Protein AF-A0A1M6K8L5-F1 (afdb_monomer_lite)

Secondary structure (DSSP, 8-state):
-----TTSSHHHHHHHHHHHHHHHHHH------------GGG----HHHHHHHHHHHHHTT-HHHHHHHHHHTHHHHSSEEHHHHHHHHHHH--GGGGGG--TT-SEE-HHHHHHHHHHHHHHHHHHHHHHHHHHHHHHHHHHHHHHTT--HHHHHHHHT--HHHHHHHHHHHGGGTTT--HHHHHHHH--

Organism: NCBI:txid1121950

Foldseek 3Di:
DDDDPPPPPPVPPVVVVVVVVVVVVVPDDDDDDPDPPPDCPVVVPDPLLVCLQVLCVVCVPPPVSSLVVCVVPQVSQQWHAPVSVVSNCVVSVPPVLVVQDDPPDRTGNRNVSVVVVVVVVVVVCVVVVVVLVVVLVLLVQLLVVVLVVDDLVRSCVVVVHDSVVSVLLVVLQVVVPPVRDSVSSSVVSVD

pLDDT: mean 78.0, std 23.24, range [30.58, 97.88]

Structure (mmCIF, N/CA/C/O backbone):
data_AF-A0A1M6K8L5-F1
#
_entry.id   AF-A0A1M6K8L5-F1
#
loop_
_atom_site.group_PDB
_atom_site.id
_atom_site.type_symbol
_atom_site.label_atom_id
_atom_site.label_alt_id
_atom_site.label_comp_id
_atom_site.label_asym_id
_atom_site.label_entity_id
_atom_site.label_seq_id
_atom_site.pdbx_PDB_ins_code
_atom_site.Cartn_x
_atom_site.Cartn_y
_atom_site.Cartn_z
_atom_site.occupancy
_atom_site.B_iso_or_equiv
_atom_site.auth_seq_id
_atom_site.auth_comp_id
_atom_site.auth_asym_id
_atom_site.auth_atom_id
_atom_site.pdbx_PDB_model_num
ATOM 1 N N . MET A 1 1 ? -16.645 5.099 1.159 1.00 39.34 1 MET A N 1
ATOM 2 C CA . MET A 1 1 ? -17.378 4.305 0.128 1.00 39.34 1 MET A CA 1
ATOM 3 C C . MET A 1 1 ? -17.227 5.007 -1.220 1.00 39.34 1 MET A C 1
ATOM 5 O O . MET A 1 1 ? -17.284 6.224 -1.220 1.00 39.34 1 MET A O 1
ATOM 9 N N . ARG A 1 2 ? -17.112 4.248 -2.328 1.00 32.88 2 ARG A N 1
ATO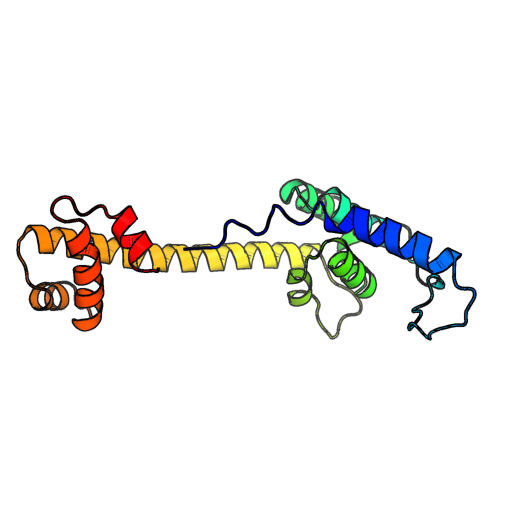M 10 C CA . ARG A 1 2 ? -16.921 4.660 -3.750 1.00 32.88 2 ARG A CA 1
ATOM 11 C C . ARG A 1 2 ? -15.474 4.658 -4.284 1.00 32.88 2 ARG A C 1
ATOM 13 O O . ARG A 1 2 ? -14.900 5.705 -4.529 1.00 32.88 2 ARG A O 1
ATOM 20 N N . LYS A 1 3 ? -14.953 3.466 -4.602 1.00 31.08 3 LYS A N 1
ATOM 21 C CA . LYS A 1 3 ? -13.954 3.242 -5.676 1.00 31.08 3 LYS A CA 1
ATOM 22 C C . LYS A 1 3 ? -14.187 1.879 -6.360 1.00 31.08 3 LYS A C 1
ATOM 24 O O . LYS A 1 3 ? -13.318 1.021 -6.372 1.00 31.08 3 LYS A O 1
ATOM 29 N N . LYS A 1 4 ? -15.402 1.631 -6.871 1.00 33.06 4 LYS A N 1
ATOM 30 C CA . LYS A 1 4 ? -15.746 0.377 -7.588 1.00 33.06 4 LYS A CA 1
ATOM 31 C C . LYS A 1 4 ? -16.385 0.569 -8.976 1.00 33.06 4 LYS A C 1
ATOM 33 O O . LYS A 1 4 ? -16.943 -0.376 -9.512 1.00 33.06 4 LYS A O 1
ATOM 38 N N . VAL A 1 5 ? -16.293 1.754 -9.592 1.00 37.69 5 VAL A N 1
ATOM 39 C CA . VAL A 1 5 ? -16.986 2.035 -10.878 1.00 37.69 5 VAL A CA 1
ATOM 40 C C . VAL A 1 5 ? -16.037 2.364 -12.050 1.00 37.69 5 VAL A C 1
ATOM 42 O O . VAL A 1 5 ? -16.489 2.594 -13.162 1.00 37.69 5 VAL A O 1
ATOM 45 N N . ALA A 1 6 ? -14.713 2.305 -11.881 1.00 39.12 6 ALA A N 1
ATOM 46 C CA . ALA A 1 6 ? -13.778 2.760 -12.924 1.00 39.12 6 ALA A CA 1
ATOM 47 C C . ALA A 1 6 ? -13.430 1.735 -14.030 1.00 39.12 6 ALA A C 1
ATOM 49 O O . ALA A 1 6 ? -12.606 2.041 -14.882 1.00 39.12 6 ALA A O 1
ATOM 50 N N . PHE A 1 7 ? -14.032 0.539 -14.061 1.00 33.91 7 PHE A N 1
ATOM 51 C CA . PHE A 1 7 ? -13.633 -0.513 -15.019 1.00 33.91 7 PHE A CA 1
ATOM 52 C C . PHE A 1 7 ? -14.635 -0.813 -16.138 1.00 33.91 7 PHE A C 1
ATOM 54 O O . PHE A 1 7 ? -14.384 -1.694 -16.954 1.00 33.91 7 PHE A O 1
ATOM 61 N N . ARG A 1 8 ? -15.764 -0.095 -16.216 1.00 33.25 8 ARG A N 1
ATOM 62 C CA . ARG A 1 8 ? -16.852 -0.457 -17.145 1.00 33.25 8 ARG A CA 1
ATOM 63 C C . ARG A 1 8 ? -17.076 0.489 -18.330 1.00 33.25 8 ARG A C 1
ATOM 65 O O . ARG A 1 8 ? -17.879 0.154 -19.186 1.00 33.25 8 ARG A O 1
ATOM 72 N N . ASN A 1 9 ? -16.332 1.596 -18.437 1.00 33.00 9 ASN A N 1
ATOM 73 C CA . ASN A 1 9 ? -16.511 2.582 -19.521 1.00 33.00 9 ASN A CA 1
ATOM 74 C C . ASN A 1 9 ? -15.372 2.655 -20.556 1.00 33.00 9 ASN A C 1
ATOM 76 O O . ASN A 1 9 ? -15.435 3.480 -21.460 1.00 33.00 9 ASN A O 1
ATOM 80 N N . ILE A 1 10 ? -14.359 1.785 -20.484 1.00 35.53 10 ILE A N 1
ATOM 81 C CA . ILE A 1 10 ? -13.234 1.793 -21.444 1.00 35.53 10 ILE A CA 1
ATOM 82 C C . ILE A 1 10 ? -13.620 1.185 -22.805 1.00 35.53 10 ILE A C 1
ATOM 84 O O . ILE A 1 10 ? -13.043 1.546 -23.825 1.00 35.53 10 ILE A O 1
ATOM 88 N N . PHE A 1 11 ? -14.636 0.318 -22.856 1.00 31.50 11 PHE A N 1
ATOM 89 C CA . PHE A 1 11 ? -14.975 -0.403 -24.088 1.00 31.50 11 PHE A CA 1
ATOM 90 C C . PHE A 1 11 ? -15.801 0.410 -25.099 1.00 31.50 11 PHE A C 1
ATOM 92 O O . PHE A 1 11 ? -15.739 0.122 -26.286 1.00 31.50 11 PHE A O 1
ATOM 99 N N . LEU A 1 12 ? -16.542 1.443 -24.671 1.00 30.58 12 LEU A N 1
ATOM 100 C CA . LEU A 1 12 ? -17.428 2.190 -25.579 1.00 30.58 12 LEU A CA 1
ATOM 101 C C . LEU A 1 12 ? -16.758 3.399 -26.254 1.00 30.58 12 LEU A C 1
ATOM 103 O O . LEU A 1 12 ? -17.236 3.871 -27.279 1.00 30.58 12 LEU A O 1
ATOM 107 N N . ILE A 1 13 ? -15.664 3.922 -25.692 1.00 39.25 13 ILE A N 1
ATOM 108 C CA . ILE A 1 13 ? -15.043 5.155 -26.203 1.00 39.25 13 ILE A CA 1
ATOM 109 C C . ILE A 1 13 ? -14.119 4.858 -27.392 1.00 39.25 13 ILE A C 1
ATOM 111 O O . ILE A 1 13 ? -14.034 5.682 -28.301 1.00 39.25 13 ILE A O 1
ATOM 115 N N . ILE A 1 14 ? -13.492 3.676 -27.442 1.00 37.66 14 ILE A N 1
ATOM 116 C CA . ILE A 1 14 ? -12.490 3.330 -28.465 1.00 37.66 14 ILE A CA 1
ATOM 117 C C . ILE A 1 14 ? -13.126 3.093 -29.846 1.00 37.66 14 ILE A C 1
ATOM 119 O O . ILE A 1 14 ? -12.593 3.573 -30.846 1.00 37.66 14 ILE A O 1
ATOM 123 N N . GLU A 1 15 ? -14.286 2.437 -29.935 1.00 35.75 15 GLU A N 1
ATOM 124 C CA . GLU A 1 15 ? -14.938 2.209 -31.238 1.00 35.75 15 GLU A CA 1
ATOM 125 C C . GLU A 1 15 ? -15.630 3.465 -31.789 1.00 35.75 15 GLU A C 1
ATOM 127 O O . GLU A 1 15 ? -15.607 3.711 -32.992 1.00 35.75 15 GLU A O 1
ATOM 132 N N . VAL A 1 16 ? -16.194 4.321 -30.930 1.00 36.19 16 VAL A N 1
ATOM 133 C CA . VAL A 1 16 ? -16.971 5.485 -31.396 1.00 36.19 16 VAL A CA 1
ATOM 134 C C . VAL A 1 16 ? -16.069 6.643 -31.840 1.00 36.19 16 VAL A C 1
ATOM 136 O O . VAL A 1 16 ? -16.381 7.331 -32.816 1.00 36.19 16 VAL A O 1
ATOM 139 N N . THR A 1 17 ? -14.926 6.859 -31.176 1.00 42.41 17 THR A N 1
ATOM 140 C CA . THR A 1 17 ? -13.993 7.934 -31.565 1.00 42.41 17 THR A CA 1
ATOM 141 C C . THR A 1 17 ? -13.194 7.597 -32.817 1.00 42.41 17 THR A C 1
ATOM 143 O O . THR A 1 17 ? -13.016 8.472 -33.663 1.00 42.41 17 THR A O 1
ATOM 146 N N . THR A 1 18 ? -12.762 6.344 -32.982 1.00 43.50 18 THR A N 1
ATOM 147 C CA . THR A 1 18 ? -11.992 5.928 -34.165 1.00 43.50 18 THR A CA 1
ATOM 148 C C . THR A 1 18 ? -12.828 6.016 -35.441 1.00 43.50 18 THR A C 1
ATOM 150 O O . THR A 1 18 ? -12.363 6.579 -36.429 1.00 43.50 18 THR A O 1
ATOM 153 N N . VAL A 1 19 ? -14.091 5.581 -35.406 1.00 38.84 19 VAL A N 1
ATOM 154 C CA . VAL A 1 19 ? -14.992 5.670 -36.568 1.00 38.84 19 VAL A CA 1
ATOM 155 C C . VAL A 1 19 ? -15.371 7.125 -36.884 1.00 38.84 19 VAL A C 1
ATOM 157 O O . VAL A 1 19 ? -15.332 7.531 -38.045 1.00 38.84 19 VAL A O 1
ATOM 160 N N . SER A 1 20 ? -15.638 7.954 -35.867 1.00 37.62 20 SER A N 1
ATOM 161 C CA . SER A 1 20 ? -16.006 9.367 -36.076 1.00 37.62 20 SER A CA 1
ATOM 162 C C . SER A 1 20 ? -14.852 10.213 -36.636 1.00 37.62 20 SER A C 1
ATOM 164 O O . SER A 1 20 ? -15.078 11.074 -37.484 1.00 37.62 20 SER A O 1
ATOM 166 N N . LEU A 1 21 ? -13.608 9.957 -36.211 1.00 40.97 21 LEU A N 1
ATOM 167 C CA . LEU A 1 21 ? -12.418 10.658 -36.716 1.00 40.97 21 LEU A CA 1
ATOM 168 C C . LEU A 1 21 ? -12.077 10.287 -38.167 1.00 40.97 21 LEU A C 1
ATOM 170 O O . LEU A 1 21 ? -11.557 11.128 -38.901 1.00 40.97 21 LEU A O 1
ATOM 174 N N . ILE A 1 22 ? -12.378 9.056 -38.590 1.00 43.16 22 ILE A N 1
ATOM 175 C CA . ILE A 1 22 ? -12.136 8.588 -39.963 1.00 43.16 22 ILE A CA 1
ATOM 176 C C . ILE A 1 22 ? -13.179 9.173 -40.932 1.00 43.16 22 ILE A C 1
ATOM 178 O O . ILE A 1 22 ? -12.806 9.666 -42.000 1.00 43.16 22 ILE A O 1
ATOM 182 N N . SER A 1 23 ? -14.462 9.205 -40.548 1.00 34.09 23 SER A N 1
ATOM 183 C CA . SER A 1 23 ? -15.518 9.826 -41.367 1.00 34.09 23 SER A CA 1
ATOM 184 C C . SER A 1 23 ? -15.389 11.351 -41.445 1.00 34.09 23 SER A C 1
ATOM 186 O O . SER A 1 23 ? -15.534 11.922 -42.521 1.00 34.09 23 SER A O 1
ATOM 188 N N . TYR A 1 24 ? -15.033 12.032 -40.349 1.00 33.88 24 TYR A N 1
ATOM 189 C CA . TYR A 1 24 ? -14.897 13.495 -40.366 1.00 33.88 24 TYR A CA 1
ATOM 190 C C . TYR A 1 24 ? -13.711 13.979 -41.226 1.00 33.88 24 TYR A C 1
ATOM 192 O O . TYR A 1 24 ? -13.783 15.046 -41.835 1.00 33.88 24 TYR A O 1
ATOM 200 N N . ASN A 1 25 ? -12.630 13.192 -41.324 1.00 38.91 25 ASN A N 1
ATOM 201 C CA . ASN A 1 25 ? -11.455 13.531 -42.141 1.00 38.91 25 ASN A CA 1
ATOM 202 C C . ASN A 1 25 ? -11.636 13.275 -43.643 1.00 38.91 25 ASN A C 1
ATOM 204 O O . ASN A 1 25 ? -10.924 13.874 -44.446 1.00 38.91 25 ASN A O 1
ATOM 208 N N . THR A 1 26 ? -12.553 12.393 -44.044 1.00 39.50 26 THR A N 1
ATOM 209 C CA . THR A 1 26 ? -12.787 12.100 -45.468 1.00 39.50 26 THR A CA 1
ATOM 210 C C . THR A 1 26 ? -13.699 13.132 -46.137 1.00 39.50 26 THR A C 1
ATOM 212 O O . THR A 1 26 ? -13.571 13.358 -47.338 1.00 39.50 26 THR A O 1
ATOM 215 N N . GLU A 1 27 ? -14.559 13.820 -45.378 1.00 38.97 27 GLU A N 1
ATOM 216 C CA . GLU A 1 27 ? -15.551 14.762 -45.925 1.00 38.97 27 GLU A CA 1
ATOM 217 C C . GLU A 1 27 ? -15.065 16.213 -46.077 1.00 38.97 27 GLU A C 1
ATOM 219 O O . GLU A 1 27 ? -15.650 16.976 -46.847 1.00 38.97 27 GLU A O 1
ATOM 224 N N . LYS A 1 28 ? -14.001 16.633 -45.381 1.00 40.28 28 LYS A N 1
ATOM 225 C CA . LYS A 1 28 ? -13.517 18.023 -45.436 1.00 40.28 28 LYS A CA 1
ATOM 226 C C . LYS A 1 28 ? -12.069 18.093 -45.895 1.00 40.28 28 LYS A C 1
ATOM 228 O O . LYS A 1 28 ? -11.145 18.114 -45.089 1.00 40.28 28 LYS A O 1
ATOM 233 N N . GLY A 1 29 ? -11.880 18.193 -47.210 1.00 46.38 29 GLY A N 1
ATOM 234 C CA . GLY A 1 29 ? -10.609 18.629 -47.782 1.00 46.38 29 GLY A CA 1
ATOM 235 C C . GLY A 1 29 ? -10.194 19.977 -47.181 1.00 46.38 29 GLY A C 1
ATOM 236 O O . GLY A 1 29 ? -10.863 20.983 -47.404 1.00 46.38 29 GLY A O 1
ATOM 237 N N . GLY A 1 30 ? -9.118 19.999 -46.389 1.00 34.38 30 GLY A N 1
ATOM 238 C CA . GLY A 1 30 ? -8.684 21.222 -45.712 1.00 34.38 30 GLY A CA 1
ATOM 239 C C . GLY A 1 30 ? -7.464 21.072 -44.801 1.00 34.38 30 GLY A C 1
ATOM 240 O O . GLY A 1 30 ? -7.588 20.666 -43.656 1.00 34.38 30 GLY A O 1
ATOM 241 N N . THR A 1 31 ? -6.308 21.465 -45.347 1.00 32.94 31 THR A N 1
ATOM 242 C CA . THR A 1 31 ? -5.174 22.205 -44.745 1.00 32.94 31 THR A CA 1
ATOM 243 C C . THR A 1 31 ? -4.645 21.870 -43.338 1.00 32.94 31 THR A C 1
ATOM 245 O O . THR A 1 31 ? -5.299 22.065 -42.319 1.00 32.94 31 THR A O 1
ATOM 248 N N . TYR A 1 32 ? -3.350 21.529 -43.341 1.00 38.47 32 TYR A N 1
ATOM 249 C CA . TYR A 1 32 ? -2.378 21.403 -42.252 1.00 38.47 32 TYR A CA 1
ATOM 250 C C . TYR A 1 32 ? -2.644 22.232 -40.985 1.00 38.47 32 TYR A C 1
ATOM 252 O O . TYR A 1 32 ? -2.439 23.444 -40.951 1.00 38.47 32 TYR A O 1
ATOM 260 N N . VAL A 1 33 ? -2.933 21.523 -39.896 1.00 40.66 33 VAL A N 1
ATOM 261 C CA . VAL A 1 33 ? -2.646 21.978 -38.534 1.00 40.66 33 VAL A CA 1
ATOM 262 C C . VAL A 1 33 ? -1.258 21.452 -38.178 1.00 40.66 33 VAL A C 1
ATOM 264 O O . VAL A 1 33 ? -1.008 20.251 -38.291 1.00 40.66 33 VAL A O 1
ATOM 267 N N . GLN A 1 34 ? -0.346 22.341 -37.770 1.00 39.16 34 GLN A N 1
ATOM 268 C CA . GLN A 1 34 ? 0.936 21.966 -37.169 1.00 39.16 34 GLN A CA 1
ATOM 269 C C . GLN A 1 34 ? 0.687 21.245 -35.836 1.00 39.16 34 GLN A C 1
ATOM 271 O O . GLN A 1 34 ? 0.836 21.807 -34.754 1.00 39.16 34 GLN A O 1
ATOM 276 N N . ASN A 1 35 ? 0.339 19.964 -35.915 1.00 35.53 35 ASN A N 1
ATOM 277 C CA . ASN A 1 35 ? 0.679 19.026 -34.866 1.00 35.53 35 ASN A CA 1
ATOM 278 C C . ASN A 1 35 ? 2.200 18.949 -34.852 1.00 35.53 35 ASN A C 1
ATOM 280 O O . ASN A 1 35 ? 2.820 18.783 -35.906 1.00 35.53 35 ASN A O 1
ATOM 284 N N . ARG A 1 36 ? 2.811 19.113 -33.675 1.00 36.31 36 ARG A N 1
ATOM 285 C CA . ARG A 1 36 ? 4.238 18.847 -33.484 1.00 36.31 36 ARG A CA 1
ATOM 286 C C . ARG A 1 36 ? 4.479 17.376 -33.797 1.00 36.31 36 ARG A C 1
ATOM 288 O O . ARG A 1 36 ? 4.444 16.516 -32.928 1.00 36.31 36 ARG A O 1
ATOM 295 N N . HIS A 1 37 ? 4.709 17.110 -35.073 1.00 34.56 37 HIS A N 1
ATOM 296 C CA . HIS A 1 37 ? 5.304 15.902 -35.579 1.00 34.56 37 HIS A CA 1
ATOM 297 C C . HIS A 1 37 ? 6.708 15.823 -34.975 1.00 34.56 37 HIS A C 1
ATOM 299 O O . HIS A 1 37 ? 7.669 16.309 -35.571 1.00 34.56 37 HIS A O 1
ATOM 305 N N . ARG A 1 38 ? 6.856 15.162 -33.819 1.00 38.09 38 ARG A N 1
ATOM 306 C CA . ARG A 1 38 ? 8.009 14.266 -33.708 1.00 38.09 38 ARG A CA 1
ATOM 307 C C . ARG A 1 38 ? 7.813 13.273 -34.843 1.00 38.09 38 ARG A C 1
ATOM 309 O O . ARG A 1 38 ? 6.792 12.589 -34.922 1.00 38.09 38 ARG A O 1
ATOM 316 N N . LYS A 1 39 ? 8.675 13.383 -35.849 1.00 34.78 39 LYS A N 1
ATOM 317 C CA . LYS A 1 39 ? 8.549 12.612 -37.077 1.00 34.78 39 LYS A CA 1
ATOM 318 C C . LYS A 1 39 ? 8.559 11.140 -36.676 1.00 34.78 39 LYS A C 1
ATOM 320 O O . LYS A 1 39 ? 9.465 10.704 -35.983 1.00 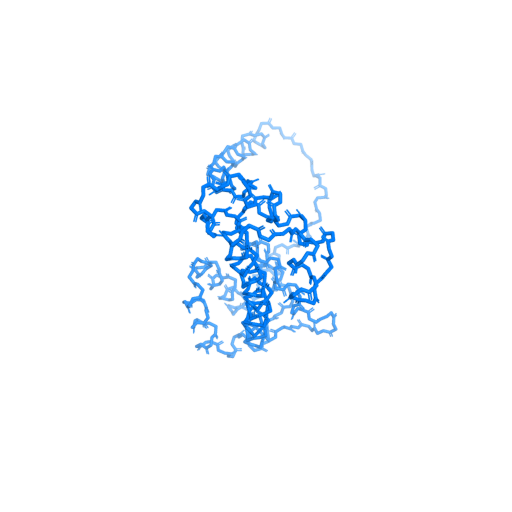34.78 39 LYS A O 1
ATOM 325 N N . ALA A 1 40 ? 7.655 10.351 -37.244 1.00 37.16 40 ALA A N 1
ATOM 326 C CA . ALA A 1 40 ? 7.727 8.888 -37.238 1.00 37.16 40 ALA A CA 1
ATOM 327 C C . ALA A 1 40 ? 9.041 8.323 -37.844 1.00 37.16 40 ALA A C 1
ATOM 329 O O . ALA A 1 40 ? 9.197 7.116 -37.971 1.00 37.16 40 ALA A O 1
ATOM 330 N N . LYS A 1 41 ? 9.984 9.190 -38.243 1.00 35.91 41 LYS A N 1
ATOM 331 C CA . LYS A 1 41 ? 11.316 8.845 -38.742 1.00 35.91 41 LYS A CA 1
ATOM 332 C C . LYS A 1 41 ? 12.275 8.379 -37.644 1.00 35.91 41 LYS A C 1
ATOM 334 O O . LYS A 1 41 ? 13.268 7.754 -37.991 1.00 35.91 41 LYS A O 1
ATOM 339 N N . ASP A 1 42 ? 11.941 8.608 -36.376 1.00 44.44 42 ASP A N 1
ATOM 340 C CA . ASP A 1 42 ? 12.747 8.145 -35.241 1.00 44.44 42 ASP A CA 1
ATOM 341 C C . ASP A 1 42 ? 12.275 6.768 -34.718 1.00 44.44 42 ASP A C 1
ATOM 343 O O . ASP A 1 42 ? 12.898 6.184 -33.842 1.00 44.44 42 ASP A O 1
ATOM 347 N N . LEU A 1 43 ? 11.215 6.184 -35.305 1.00 46.09 43 LEU A N 1
ATOM 348 C CA . LEU A 1 43 ? 10.705 4.840 -34.968 1.00 46.09 43 LEU A CA 1
ATOM 349 C C . LEU A 1 43 ? 11.545 3.687 -35.548 1.00 46.09 43 LEU A C 1
ATOM 351 O O . LEU A 1 43 ? 11.146 2.528 -35.462 1.00 46.09 43 LEU A O 1
ATOM 355 N N . VAL A 1 44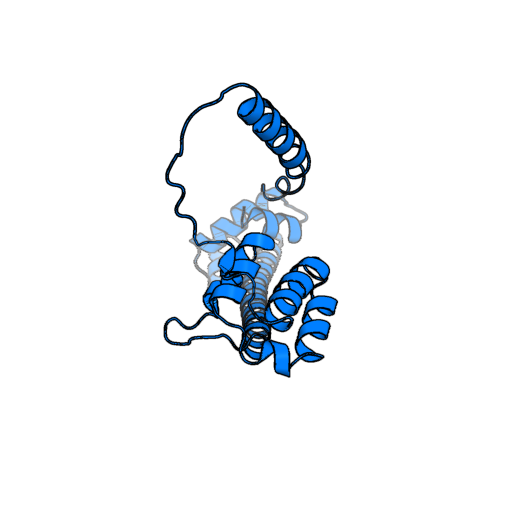 ? 12.713 3.991 -36.118 1.00 45.62 44 VAL A N 1
ATOM 356 C CA . VAL A 1 44 ? 13.750 2.995 -36.431 1.00 45.62 44 VAL A CA 1
ATOM 357 C C . VAL A 1 44 ? 14.800 2.993 -35.308 1.00 45.62 44 VAL A C 1
ATOM 359 O O . VAL A 1 44 ? 15.999 2.903 -35.553 1.00 45.62 44 VAL A O 1
ATOM 362 N N . GLY A 1 45 ? 14.342 3.124 -34.059 1.00 48.34 45 GLY A N 1
ATOM 363 C CA . GLY A 1 45 ? 15.063 2.599 -32.902 1.00 48.34 45 GLY A CA 1
ATOM 364 C C . GLY A 1 45 ? 15.172 1.084 -33.059 1.00 48.34 45 GLY A C 1
ATOM 365 O O . GLY A 1 45 ? 14.297 0.451 -33.652 1.00 48.34 45 GLY A O 1
ATOM 366 N N . ASN A 1 46 ? 16.296 0.516 -32.640 1.00 56.81 46 ASN A N 1
ATOM 367 C CA . ASN A 1 46 ? 16.700 -0.865 -32.897 1.00 56.81 46 ASN A CA 1
ATOM 368 C C . ASN A 1 46 ? 15.562 -1.869 -32.613 1.00 56.81 46 ASN A C 1
ATOM 370 O O . ASN A 1 46 ? 14.675 -1.594 -31.809 1.00 56.81 46 ASN A O 1
ATOM 374 N N . SER A 1 47 ? 15.609 -3.078 -33.193 1.00 76.44 47 SER A N 1
ATOM 375 C CA . SER A 1 47 ? 14.622 -4.155 -32.922 1.00 76.44 47 SER A CA 1
ATOM 376 C C . SER A 1 47 ? 14.319 -4.337 -31.419 1.00 76.44 47 SER A C 1
ATOM 378 O O . SER A 1 47 ? 13.251 -4.798 -31.030 1.00 76.44 47 SER A O 1
ATOM 380 N N . ASP A 1 48 ? 15.280 -3.965 -30.586 1.00 88.44 48 ASP A N 1
ATOM 381 C CA . ASP A 1 48 ? 15.275 -4.007 -29.138 1.00 88.44 48 ASP A CA 1
ATOM 382 C C . ASP A 1 48 ? 14.321 -2.981 -28.486 1.00 88.44 48 ASP A C 1
ATOM 384 O O . ASP A 1 48 ? 13.521 -3.385 -27.646 1.00 88.44 48 ASP A O 1
ATOM 388 N N . ASP A 1 49 ? 14.249 -1.725 -28.940 1.00 88.06 49 ASP A N 1
ATOM 389 C CA . ASP A 1 49 ? 13.283 -0.743 -28.406 1.00 88.06 49 ASP A CA 1
ATOM 390 C C . ASP A 1 49 ? 11.835 -1.197 -28.631 1.00 88.06 49 ASP A C 1
ATOM 392 O O . ASP A 1 49 ? 10.988 -1.155 -27.734 1.00 88.06 49 ASP A O 1
ATOM 396 N N . LEU A 1 50 ? 11.556 -1.729 -29.824 1.00 88.56 50 LEU A N 1
ATOM 397 C CA . LEU A 1 50 ? 10.251 -2.305 -30.140 1.00 88.56 50 LEU A CA 1
ATOM 398 C C . LEU A 1 50 ? 9.966 -3.557 -29.303 1.00 88.56 50 LEU A C 1
ATOM 400 O O . LEU A 1 50 ? 8.838 -3.729 -28.837 1.00 88.56 50 LEU A O 1
ATOM 404 N N . LYS A 1 51 ? 10.960 -4.426 -29.063 1.00 90.19 51 LYS A N 1
ATOM 405 C CA . LYS A 1 51 ? 10.800 -5.575 -28.152 1.00 90.19 51 LYS A CA 1
ATOM 406 C C . LYS A 1 51 ? 10.477 -5.123 -26.730 1.00 90.19 51 LYS A C 1
ATOM 408 O O . LYS A 1 51 ? 9.649 -5.773 -26.090 1.00 90.19 51 LYS A O 1
ATOM 413 N N . CYS A 1 52 ? 11.077 -4.031 -26.253 1.00 91.62 52 CYS A N 1
ATOM 414 C CA . CYS A 1 52 ? 10.736 -3.428 -24.967 1.00 91.62 52 CYS A CA 1
ATOM 415 C C . CYS A 1 52 ? 9.262 -3.015 -24.948 1.00 91.62 52 CYS A C 1
ATOM 417 O O . CYS A 1 52 ? 8.485 -3.555 -24.159 1.00 91.62 52 CYS A O 1
ATOM 419 N N . VAL A 1 53 ? 8.851 -2.138 -25.870 1.00 91.12 53 VAL A N 1
ATOM 420 C CA . VAL A 1 53 ? 7.477 -1.610 -25.936 1.00 91.12 53 VAL A CA 1
ATOM 421 C C . VAL A 1 53 ? 6.446 -2.735 -26.059 1.00 91.12 53 VAL A C 1
ATOM 423 O O . VAL A 1 53 ? 5.513 -2.826 -25.256 1.00 91.12 53 VAL A O 1
ATOM 426 N N . PHE A 1 54 ? 6.621 -3.647 -27.018 1.00 90.00 54 PHE A N 1
ATOM 427 C CA . PHE A 1 54 ? 5.676 -4.746 -27.225 1.00 90.00 54 PHE A CA 1
ATOM 428 C C . PHE A 1 54 ? 5.682 -5.761 -26.087 1.00 90.00 54 PHE A C 1
ATOM 430 O O . PHE A 1 54 ? 4.637 -6.339 -25.790 1.00 90.00 54 PHE A O 1
ATOM 437 N N . GLY A 1 55 ? 6.821 -5.973 -25.429 1.00 90.69 55 GLY A N 1
ATOM 438 C CA . GLY A 1 55 ? 6.906 -6.806 -24.238 1.00 90.69 55 GLY A CA 1
ATOM 439 C C . GLY A 1 55 ? 6.025 -6.276 -23.108 1.00 90.69 55 GLY A C 1
ATOM 440 O O . GLY A 1 55 ? 5.201 -7.019 -22.568 1.00 90.69 55 GLY A O 1
ATOM 441 N N . PHE A 1 56 ? 6.121 -4.975 -22.823 1.00 90.19 56 PHE A N 1
ATOM 442 C CA . PHE A 1 56 ? 5.260 -4.309 -21.845 1.00 90.19 56 PHE A CA 1
ATOM 443 C C . PHE A 1 56 ? 3.781 -4.376 -22.243 1.00 90.19 56 PHE A C 1
ATOM 445 O O . PHE A 1 56 ? 2.955 -4.757 -21.417 1.00 90.19 56 PHE A O 1
ATOM 452 N N . ILE A 1 57 ? 3.433 -4.119 -23.510 1.00 88.94 57 ILE A N 1
ATOM 453 C CA . ILE A 1 57 ? 2.044 -4.227 -23.995 1.00 88.94 57 ILE A CA 1
ATOM 454 C C . ILE A 1 57 ? 1.499 -5.654 -23.848 1.00 88.94 57 ILE A C 1
ATOM 456 O O . ILE A 1 57 ? 0.361 -5.838 -23.407 1.00 88.94 57 ILE A O 1
ATOM 460 N N . LYS A 1 58 ? 2.295 -6.663 -24.216 1.00 91.06 58 LYS A N 1
ATOM 461 C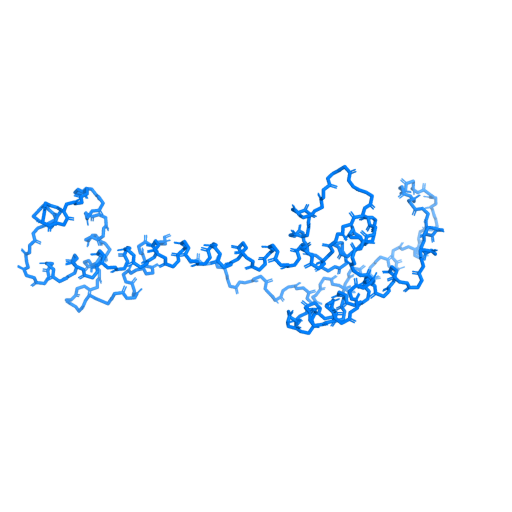 CA . LYS A 1 58 ? 1.898 -8.076 -24.201 1.00 91.06 58 LYS A CA 1
ATOM 462 C C . LYS A 1 58 ? 1.627 -8.575 -22.786 1.00 91.06 58 LYS A C 1
ATOM 464 O O . LYS A 1 58 ? 0.643 -9.279 -22.572 1.00 91.06 58 LYS A O 1
ATOM 469 N N . TYR A 1 59 ? 2.490 -8.224 -21.835 1.00 91.44 59 TYR A N 1
ATOM 470 C CA . TYR A 1 59 ? 2.423 -8.737 -20.465 1.00 91.44 59 TYR A CA 1
ATOM 471 C C . TYR A 1 59 ? 1.805 -7.750 -19.461 1.00 91.44 59 TYR A C 1
ATOM 473 O O . TYR A 1 59 ? 1.750 -8.050 -18.275 1.00 91.44 59 TYR A O 1
ATOM 481 N N . GLN A 1 60 ? 1.256 -6.613 -19.906 1.00 86.00 60 GLN A N 1
ATOM 482 C CA . GLN A 1 60 ? 0.721 -5.548 -19.037 1.00 86.00 60 GLN A CA 1
ATOM 483 C C . GLN A 1 60 ? -0.299 -6.005 -17.972 1.00 86.00 60 GLN A C 1
ATOM 485 O O . GLN A 1 60 ? -0.474 -5.333 -16.957 1.00 86.00 60 GLN A O 1
ATOM 490 N N . LYS A 1 61 ? -1.035 -7.103 -18.209 1.00 86.56 61 LYS A N 1
ATOM 491 C CA . LYS A 1 61 ? -2.055 -7.620 -17.275 1.00 86.56 61 LYS A CA 1
ATOM 492 C C . LYS A 1 61 ? -1.525 -8.709 -16.345 1.00 86.56 61 LYS A C 1
ATOM 494 O O . LYS A 1 61 ? -2.205 -9.050 -15.382 1.00 86.56 61 LYS A O 1
ATOM 499 N N . ASP A 1 62 ? -0.331 -9.227 -16.611 1.00 89.38 62 ASP A N 1
ATOM 500 C CA . ASP A 1 62 ? 0.303 -10.282 -15.832 1.00 89.38 62 ASP A CA 1
ATOM 501 C C . ASP A 1 62 ? 1.653 -9.785 -15.310 1.00 89.38 62 ASP A C 1
ATOM 503 O O . ASP A 1 62 ? 2.683 -9.833 -15.985 1.00 89.38 62 ASP A O 1
ATOM 507 N N . LYS A 1 63 ? 1.629 -9.295 -14.067 1.00 86.25 63 LYS A N 1
ATOM 508 C CA . LYS A 1 63 ? 2.806 -8.728 -13.401 1.00 86.25 63 LYS A CA 1
ATOM 509 C C . LYS A 1 63 ? 3.950 -9.737 -13.296 1.00 86.25 63 LYS A C 1
ATOM 511 O O . LYS A 1 63 ? 5.107 -9.338 -13.403 1.00 86.25 63 LYS A O 1
ATOM 516 N N . GLN A 1 64 ? 3.645 -11.020 -13.088 1.00 88.25 64 GLN A N 1
ATOM 517 C CA . GLN A 1 64 ? 4.674 -12.046 -12.946 1.00 88.25 64 GLN A CA 1
ATOM 518 C C . GLN A 1 64 ? 5.289 -12.374 -14.306 1.00 88.25 64 GLN A C 1
ATOM 520 O O . GLN A 1 64 ? 6.511 -12.409 -14.420 1.00 88.25 64 GLN A O 1
ATOM 525 N N . ALA A 1 65 ? 4.471 -12.521 -15.351 1.00 90.75 65 ALA A N 1
ATOM 526 C CA . ALA A 1 65 ? 4.979 -12.749 -16.700 1.00 90.75 65 ALA A CA 1
ATOM 527 C C . ALA A 1 65 ? 5.804 -11.561 -17.223 1.00 90.75 65 ALA A C 1
ATOM 529 O O . ALA A 1 65 ? 6.838 -11.778 -17.853 1.00 90.75 65 ALA A O 1
ATOM 530 N N . LEU A 1 66 ? 5.390 -10.320 -16.935 1.00 90.12 66 LEU A N 1
ATOM 531 C CA . LEU A 1 66 ? 6.150 -9.117 -17.291 1.00 90.12 66 LEU A CA 1
ATOM 532 C C . LEU A 1 66 ? 7.503 -9.087 -16.573 1.00 90.12 66 LEU A C 1
ATOM 534 O O . LEU A 1 66 ? 8.536 -8.876 -17.206 1.00 90.12 66 LEU A O 1
ATOM 538 N N . ARG A 1 67 ? 7.503 -9.361 -15.265 1.00 89.69 67 ARG A N 1
ATOM 539 C CA . ARG A 1 67 ? 8.720 -9.457 -14.455 1.00 89.69 67 ARG A CA 1
ATOM 540 C C . ARG A 1 67 ? 9.676 -10.516 -15.009 1.00 89.69 67 ARG A C 1
ATOM 542 O O . ARG A 1 67 ? 10.849 -10.229 -15.234 1.00 89.69 67 ARG A O 1
ATOM 549 N N . ASP A 1 68 ? 9.175 -11.720 -15.266 1.00 93.06 68 ASP A N 1
ATOM 550 C CA . ASP A 1 68 ? 9.973 -12.826 -15.797 1.00 93.06 68 ASP A CA 1
ATOM 551 C C . ASP A 1 68 ? 10.532 -12.506 -17.184 1.00 93.06 68 ASP A C 1
ATOM 553 O O . ASP A 1 68 ? 11.676 -12.844 -17.485 1.00 93.06 68 ASP A O 1
ATOM 557 N N . PHE A 1 69 ? 9.734 -11.860 -18.036 1.00 91.94 69 PHE A N 1
ATOM 558 C CA . PHE A 1 69 ? 10.167 -11.412 -19.352 1.00 91.94 69 PHE A CA 1
ATOM 559 C C . PHE A 1 69 ? 11.328 -10.418 -19.248 1.00 91.94 69 PHE A C 1
ATOM 561 O O . PHE A 1 69 ? 12.310 -10.572 -19.973 1.00 91.94 69 PHE A O 1
ATOM 568 N N . ILE A 1 70 ? 11.260 -9.459 -18.326 1.00 91.12 70 ILE A N 1
ATOM 569 C CA . ILE A 1 70 ? 12.305 -8.446 -18.148 1.00 91.12 70 ILE A CA 1
ATOM 570 C C . ILE A 1 70 ? 13.604 -9.076 -17.640 1.00 91.12 70 ILE A C 1
ATOM 572 O O . ILE A 1 70 ? 14.643 -8.895 -18.270 1.00 91.12 70 ILE A O 1
ATOM 576 N N . TYR A 1 71 ? 13.554 -9.915 -16.599 1.00 92.38 71 TYR A N 1
ATOM 577 C CA . TYR A 1 71 ? 14.766 -10.573 -16.088 1.00 92.38 71 TYR A CA 1
ATOM 578 C C . TYR A 1 71 ? 15.384 -11.564 -17.075 1.00 92.38 71 TYR A C 1
ATOM 580 O O . TYR A 1 71 ? 16.604 -11.650 -17.179 1.00 92.38 71 TYR A O 1
ATOM 588 N N . LYS A 1 72 ? 14.571 -12.302 -17.843 1.00 94.31 72 LYS A N 1
ATOM 589 C CA . LYS A 1 72 ? 15.094 -13.208 -18.884 1.00 94.31 72 LYS A CA 1
ATOM 590 C C . LYS A 1 72 ? 15.790 -12.460 -20.020 1.00 94.31 72 LYS A C 1
ATOM 592 O O . LYS A 1 72 ? 16.613 -13.052 -20.713 1.00 94.31 72 LYS A O 1
ATOM 597 N N . ASN A 1 73 ? 15.461 -11.186 -20.214 1.00 92.56 73 ASN A N 1
ATOM 598 C CA . ASN A 1 73 ? 16.045 -10.323 -21.231 1.00 92.56 73 ASN A CA 1
ATOM 599 C C . ASN A 1 73 ? 16.875 -9.198 -20.585 1.00 92.56 73 ASN A C 1
ATOM 601 O O . ASN A 1 73 ? 16.871 -8.083 -21.084 1.00 92.56 73 ASN A O 1
ATOM 605 N N . GLU A 1 74 ? 17.606 -9.469 -19.499 1.00 92.81 74 GLU A N 1
ATOM 606 C CA . GLU A 1 74 ? 18.343 -8.452 -18.725 1.00 92.81 74 GLU A CA 1
ATOM 607 C C . GLU A 1 74 ? 19.162 -7.480 -19.592 1.00 92.81 74 GLU A C 1
ATOM 609 O O . GLU A 1 74 ? 19.058 -6.273 -19.415 1.00 92.81 74 GLU A O 1
ATOM 614 N N . LYS A 1 75 ? 19.900 -7.974 -20.598 1.00 92.81 75 LYS A N 1
ATOM 615 C CA . LYS A 1 75 ? 20.695 -7.127 -21.513 1.00 92.81 75 LYS A CA 1
ATOM 616 C C . LYS A 1 75 ? 19.862 -6.111 -22.300 1.00 92.81 75 LYS A C 1
ATOM 618 O O . LYS A 1 75 ? 20.365 -5.050 -22.642 1.00 92.81 75 LYS A O 1
ATOM 623 N N . LEU A 1 76 ? 18.616 -6.459 -22.614 1.00 91.06 76 LEU A N 1
ATOM 624 C CA . LEU A 1 76 ? 17.662 -5.583 -23.293 1.00 91.06 76 LEU A CA 1
ATOM 625 C C . LEU A 1 76 ? 17.140 -4.490 -22.347 1.00 91.06 76 LEU A C 1
ATOM 627 O O . LEU A 1 76 ? 16.814 -3.393 -22.784 1.00 91.06 76 LEU A O 1
ATOM 631 N N . PHE A 1 77 ? 17.072 -4.796 -21.049 1.00 92.88 77 PHE A N 1
ATOM 632 C CA . PHE A 1 77 ? 16.436 -3.964 -20.029 1.00 92.88 77 PHE A CA 1
ATOM 633 C C . PHE A 1 77 ? 17.416 -3.284 -19.066 1.00 92.88 77 PHE A C 1
ATOM 635 O O . PHE A 1 77 ? 16.984 -2.538 -18.191 1.00 92.88 77 PHE A O 1
ATOM 642 N N . SER A 1 78 ? 18.722 -3.511 -19.210 1.00 91.75 78 SER A N 1
ATOM 643 C CA . SER A 1 78 ? 19.750 -2.911 -18.356 1.00 91.75 78 SER A CA 1
ATOM 644 C C . SER A 1 78 ? 19.971 -1.426 -18.641 1.00 91.75 78 SER A C 1
ATOM 646 O O . SER A 1 78 ? 20.476 -0.722 -17.774 1.00 91.75 78 SER A O 1
ATOM 648 N N . ASN A 1 79 ? 19.612 -0.957 -19.841 1.00 91.50 79 ASN A N 1
ATOM 649 C CA . ASN A 1 79 ? 19.672 0.452 -20.223 1.00 91.50 79 ASN A CA 1
ATOM 650 C C . ASN A 1 79 ? 18.661 0.756 -21.344 1.00 91.50 79 ASN A C 1
ATOM 652 O O . ASN A 1 79 ? 19.007 0.746 -22.524 1.00 91.50 79 ASN A O 1
ATOM 656 N N . VAL A 1 80 ? 17.398 0.964 -20.977 1.00 90.69 80 VAL A N 1
ATOM 657 C CA . VAL A 1 80 ? 16.319 1.296 -21.917 1.00 90.69 80 VAL A CA 1
ATOM 658 C C . VAL A 1 80 ? 16.303 2.808 -22.150 1.00 90.69 80 VAL A C 1
ATOM 660 O O . VAL A 1 80 ? 16.168 3.535 -21.167 1.00 90.69 80 VAL A O 1
ATOM 663 N N . PRO A 1 81 ? 16.391 3.307 -23.396 1.00 90.44 81 PRO A N 1
ATOM 664 C CA . PRO A 1 81 ? 16.361 4.744 -23.670 1.00 90.44 81 PRO A CA 1
ATOM 665 C C . PRO A 1 81 ? 15.137 5.433 -23.065 1.00 90.44 81 PRO A C 1
ATOM 667 O O . PRO A 1 81 ? 14.040 4.860 -23.033 1.00 90.44 81 PRO A O 1
ATOM 670 N N . VAL A 1 82 ? 15.300 6.675 -22.608 1.00 86.88 82 VAL A N 1
ATOM 671 C CA . VAL A 1 82 ? 14.205 7.445 -21.993 1.00 86.88 82 VAL A CA 1
ATOM 672 C C . VAL A 1 82 ? 13.017 7.589 -22.951 1.00 86.88 82 VAL A C 1
ATOM 674 O O . VAL A 1 82 ? 11.870 7.470 -22.523 1.00 86.88 82 VAL A O 1
ATOM 677 N N . GLU A 1 83 ? 13.258 7.757 -24.251 1.00 87.50 83 GLU A N 1
ATOM 678 C CA . GLU A 1 83 ? 12.212 7.829 -25.278 1.00 87.50 83 GLU A CA 1
ATOM 679 C C . GLU A 1 83 ? 11.406 6.527 -25.365 1.00 87.50 83 GLU A C 1
ATOM 681 O O . GLU A 1 83 ? 10.179 6.555 -25.481 1.00 87.50 83 GLU A O 1
ATOM 686 N N . THR A 1 84 ? 12.077 5.379 -25.252 1.00 89.62 84 THR A N 1
ATOM 687 C CA . THR A 1 84 ? 11.428 4.061 -25.216 1.00 89.62 84 THR A CA 1
ATOM 688 C C . THR A 1 84 ? 10.595 3.906 -23.939 1.00 89.62 84 THR A C 1
ATOM 690 O O . THR A 1 84 ? 9.483 3.377 -23.985 1.00 89.62 84 THR A O 1
ATOM 693 N N . CYS A 1 85 ? 11.071 4.428 -22.804 1.00 88.56 85 CYS A N 1
ATOM 694 C CA . CYS A 1 85 ? 10.321 4.449 -21.543 1.00 88.56 85 CYS A CA 1
ATOM 695 C C . CYS A 1 85 ? 9.065 5.330 -21.633 1.00 88.56 85 CYS A C 1
ATOM 697 O O . CYS A 1 85 ? 7.995 4.913 -21.191 1.00 88.56 85 CYS A O 1
ATOM 699 N N . GLN A 1 86 ? 9.175 6.509 -22.254 1.00 86.62 86 GLN A N 1
ATOM 700 C CA . GLN A 1 86 ? 8.044 7.406 -22.520 1.00 86.62 86 GLN A CA 1
ATOM 701 C C . GLN A 1 86 ? 7.005 6.729 -23.417 1.00 86.62 86 GLN A C 1
ATOM 703 O O . GLN A 1 86 ? 5.813 6.753 -23.116 1.00 86.62 86 GLN A O 1
ATOM 708 N N . ALA A 1 87 ? 7.451 6.044 -24.476 1.00 89.38 87 ALA A N 1
ATOM 709 C CA . ALA A 1 87 ? 6.554 5.283 -25.336 1.00 89.38 87 ALA A CA 1
ATOM 710 C C . ALA A 1 87 ? 5.815 4.186 -24.553 1.00 89.38 87 ALA A C 1
ATOM 712 O O . ALA A 1 87 ? 4.603 4.052 -24.701 1.00 89.38 87 ALA A O 1
ATOM 713 N N . ILE A 1 88 ? 6.511 3.439 -23.683 1.00 88.31 88 ILE A N 1
ATOM 714 C CA . ILE A 1 88 ? 5.887 2.452 -22.786 1.00 88.31 88 ILE A CA 1
ATOM 715 C C . ILE A 1 88 ? 4.816 3.122 -21.915 1.00 88.31 88 ILE A C 1
ATOM 717 O O . ILE A 1 88 ? 3.679 2.656 -21.896 1.00 88.31 88 ILE A O 1
ATOM 721 N N . GLN A 1 89 ? 5.141 4.228 -21.243 1.00 86.69 89 GLN A N 1
ATOM 722 C CA . GLN A 1 89 ? 4.204 4.955 -20.379 1.00 86.69 89 GLN A CA 1
ATOM 723 C C . GLN A 1 89 ? 2.935 5.377 -21.122 1.00 86.69 89 GLN A C 1
ATOM 725 O O . GLN A 1 89 ? 1.831 5.151 -20.619 1.00 86.69 89 GLN A O 1
ATOM 730 N N . GLU A 1 90 ? 3.079 5.943 -22.320 1.00 86.81 90 GLU A N 1
ATOM 731 C CA . GLU A 1 90 ? 1.954 6.399 -23.134 1.00 86.81 90 GLU A CA 1
ATOM 732 C C . GLU A 1 90 ? 1.043 5.238 -23.553 1.00 86.81 90 GLU A C 1
ATOM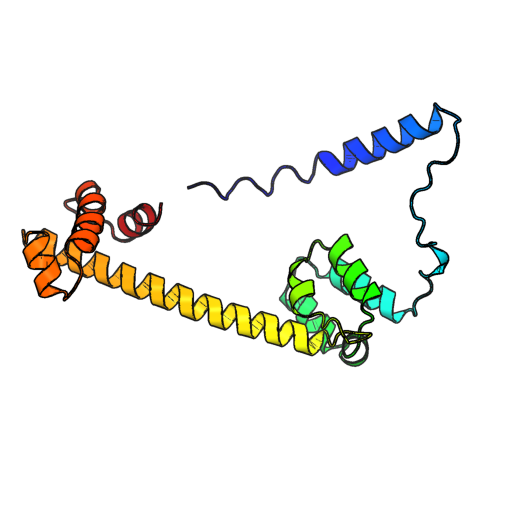 734 O O . GLU A 1 90 ? -0.179 5.337 -23.419 1.00 86.81 90 GLU A O 1
ATOM 739 N N . VAL A 1 91 ? 1.619 4.122 -24.019 1.00 85.69 91 VAL A N 1
ATOM 740 C CA . VAL A 1 91 ? 0.840 3.006 -24.587 1.00 85.69 91 VAL A CA 1
ATOM 741 C C . VAL A 1 91 ? 0.287 2.041 -23.540 1.00 85.69 91 VAL A C 1
ATOM 743 O O . VAL A 1 91 ? -0.702 1.358 -23.807 1.00 85.69 91 VAL A O 1
ATOM 746 N N . THR A 1 92 ? 0.905 1.949 -22.359 1.00 84.88 92 THR A N 1
ATOM 747 C CA . THR A 1 92 ? 0.426 1.081 -21.271 1.00 84.88 92 THR A CA 1
ATOM 748 C C . THR A 1 92 ? -0.280 1.842 -20.155 1.00 84.88 92 THR A C 1
ATOM 750 O O . THR A 1 92 ? -0.854 1.206 -19.272 1.00 84.88 92 THR A O 1
ATOM 753 N N . HIS A 1 93 ? -0.238 3.178 -20.174 1.00 84.75 93 HIS A N 1
ATOM 754 C CA . HIS A 1 93 ? -0.726 4.056 -19.105 1.00 84.75 93 HIS A CA 1
ATOM 755 C C . HIS A 1 93 ? -0.074 3.774 -17.737 1.00 84.75 93 HIS A C 1
ATOM 757 O O . HIS A 1 93 ? -0.721 3.901 -16.700 1.00 84.75 93 HIS A O 1
ATOM 763 N N . LEU A 1 94 ? 1.204 3.370 -17.734 1.00 79.38 94 LEU A N 1
ATOM 764 C CA . LEU A 1 94 ? 1.979 3.070 -16.520 1.00 79.38 94 LEU A CA 1
ATOM 765 C C . LEU A 1 94 ? 2.784 4.299 -16.079 1.00 79.38 94 LEU A C 1
ATOM 767 O O . LEU A 1 94 ? 4.008 4.330 -16.200 1.00 79.38 94 LEU A O 1
ATOM 771 N N . SER A 1 95 ? 2.090 5.323 -15.583 1.00 78.75 95 SER A N 1
ATOM 772 C CA . SER A 1 95 ? 2.703 6.583 -15.124 1.00 78.75 95 SER A CA 1
ATOM 773 C C . SER A 1 95 ? 3.728 6.404 -13.995 1.00 78.75 95 SER A C 1
ATOM 775 O O . SER A 1 95 ? 4.616 7.226 -13.807 1.00 78.75 95 SER A O 1
ATOM 777 N N . GLU A 1 96 ? 3.639 5.304 -13.253 1.00 75.50 96 GLU A N 1
ATOM 778 C CA . GLU A 1 96 ? 4.483 4.986 -12.106 1.00 75.50 96 GLU A CA 1
ATOM 779 C C . GLU A 1 96 ? 5.958 4.811 -12.483 1.00 75.50 96 GLU A C 1
ATOM 781 O O . GLU A 1 96 ? 6.824 5.039 -11.641 1.00 75.50 96 GLU A O 1
ATOM 786 N N . ILE A 1 97 ? 6.246 4.476 -13.747 1.00 73.38 97 ILE A N 1
ATOM 787 C CA . ILE A 1 97 ? 7.616 4.328 -14.252 1.00 73.38 97 ILE A CA 1
ATOM 788 C C . ILE A 1 97 ? 8.387 5.654 -14.154 1.00 73.38 97 ILE A C 1
ATOM 790 O O . ILE A 1 97 ? 9.591 5.620 -13.931 1.00 73.38 97 ILE A O 1
ATOM 794 N N . GLU A 1 98 ? 7.721 6.815 -14.261 1.00 79.06 98 GLU A N 1
ATOM 795 C CA . GLU A 1 98 ? 8.376 8.137 -14.226 1.00 79.06 98 GLU A CA 1
ATOM 796 C C . GLU A 1 98 ? 9.204 8.365 -12.959 1.00 79.06 98 GLU A C 1
ATOM 798 O O . GLU A 1 98 ? 10.230 9.039 -13.013 1.00 79.06 98 GLU A O 1
ATOM 803 N N . LYS A 1 99 ? 8.790 7.778 -11.829 1.00 82.06 99 LYS A N 1
ATOM 804 C CA . LYS A 1 99 ? 9.499 7.896 -10.546 1.00 82.06 99 LYS A CA 1
ATOM 805 C C . LYS A 1 99 ? 10.910 7.310 -10.590 1.00 82.06 99 LYS A C 1
ATOM 807 O O . LYS A 1 99 ? 11.759 7.746 -9.822 1.00 82.06 99 LYS A O 1
ATOM 812 N N . TYR A 1 100 ? 11.132 6.349 -11.483 1.00 78.62 100 TYR A N 1
ATOM 813 C CA . TYR A 1 100 ? 12.378 5.602 -11.632 1.00 78.62 100 TYR A CA 1
ATOM 814 C C . TYR A 1 100 ? 13.175 6.045 -12.870 1.00 78.62 100 TYR A C 1
ATOM 816 O O . TYR A 1 100 ? 14.176 5.424 -13.220 1.00 78.62 100 TYR A O 1
ATOM 824 N N . ILE A 1 101 ? 12.732 7.108 -13.556 1.00 73.12 101 ILE A N 1
ATOM 825 C CA . ILE A 1 101 ? 13.497 7.752 -14.625 1.00 73.12 101 ILE A CA 1
ATOM 826 C C . ILE A 1 101 ? 14.349 8.855 -13.997 1.00 73.12 101 ILE A C 1
ATOM 828 O O . ILE A 1 101 ? 13.843 9.906 -13.595 1.00 73.12 101 ILE A O 1
ATOM 832 N N . GLU A 1 102 ? 15.658 8.635 -13.933 1.00 72.81 102 GLU A N 1
ATOM 833 C CA . GLU A 1 102 ? 16.593 9.670 -13.503 1.00 72.81 102 GLU A CA 1
ATOM 834 C C . GLU A 1 102 ? 16.728 10.754 -14.581 1.00 72.81 102 GLU A C 1
ATOM 836 O O . GLU A 1 102 ? 17.044 10.474 -15.734 1.00 72.81 102 GLU A O 1
ATOM 841 N N . LYS A 1 103 ? 16.512 12.021 -14.203 1.00 65.19 103 LYS A N 1
ATOM 842 C CA . LYS A 1 103 ? 16.481 13.160 -15.145 1.00 65.19 103 LYS A CA 1
ATOM 843 C C . LYS A 1 103 ? 17.812 13.438 -15.851 1.00 65.19 103 LYS A C 1
ATOM 845 O O . LYS A 1 103 ? 17.820 14.170 -16.836 1.00 65.19 103 LYS A O 1
ATOM 850 N N . GLU A 1 104 ? 18.910 12.908 -15.324 1.00 67.88 104 GLU A N 1
ATOM 851 C CA . GLU A 1 104 ? 20.270 13.141 -15.820 1.00 67.88 104 GLU A CA 1
ATOM 852 C C . GLU A 1 104 ? 20.818 11.959 -16.640 1.00 67.88 104 GLU A C 1
ATOM 854 O O . GLU A 1 104 ? 21.910 12.069 -17.194 1.00 67.88 104 GLU A O 1
ATOM 859 N N . GLN A 1 105 ? 20.075 10.849 -16.754 1.00 73.50 105 GLN A N 1
ATOM 860 C CA . GLN A 1 105 ? 20.498 9.666 -17.510 1.00 73.50 105 GLN A CA 1
ATOM 861 C C . GLN A 1 105 ? 19.814 9.582 -18.885 1.00 73.50 105 GLN A C 1
ATOM 863 O O . GLN A 1 105 ? 18.643 9.919 -19.041 1.00 73.50 105 GLN A O 1
ATOM 868 N N . GLU A 1 106 ? 20.546 9.092 -19.892 1.00 80.31 106 GLU A N 1
ATOM 869 C CA . GLU A 1 106 ? 20.029 8.859 -21.257 1.00 80.31 106 GLU A CA 1
ATOM 870 C C . GLU A 1 106 ? 19.160 7.591 -21.363 1.00 80.31 106 GLU A C 1
ATOM 872 O O . GLU A 1 106 ? 18.433 7.394 -22.340 1.00 80.31 106 GLU A O 1
ATOM 877 N N . GLY A 1 107 ? 19.200 6.728 -20.349 1.00 84.81 107 GLY A N 1
ATOM 878 C CA . GLY A 1 107 ? 18.410 5.510 -20.288 1.00 84.81 107 GLY A CA 1
ATOM 879 C C . GLY A 1 107 ? 18.209 5.029 -18.859 1.00 84.81 107 GLY A C 1
ATOM 880 O O . GLY A 1 107 ? 18.749 5.584 -17.908 1.00 84.81 107 GLY A O 1
ATOM 881 N N . VAL A 1 108 ? 17.366 4.015 -18.713 1.00 88.62 108 VAL A N 1
ATOM 882 C CA . VAL A 1 108 ? 16.872 3.517 -17.433 1.00 88.62 108 VAL A CA 1
ATOM 883 C C . VAL A 1 108 ? 17.171 2.033 -17.332 1.00 88.62 108 VAL A C 1
ATOM 885 O O . VAL A 1 108 ? 16.825 1.246 -18.219 1.00 88.62 108 VAL A O 1
ATOM 888 N N . ASN A 1 109 ? 17.762 1.620 -16.215 1.00 91.69 109 ASN A N 1
ATOM 889 C CA . ASN A 1 109 ? 17.863 0.208 -15.889 1.00 91.69 109 ASN A CA 1
ATOM 890 C C . ASN A 1 109 ? 16.510 -0.298 -15.369 1.00 91.69 109 ASN A C 1
ATOM 892 O O . ASN A 1 109 ? 16.195 -0.207 -14.183 1.00 91.69 109 ASN A O 1
ATOM 896 N N . MET A 1 110 ? 15.705 -0.863 -16.268 1.00 89.12 110 MET A N 1
ATOM 897 C CA . MET A 1 110 ? 14.366 -1.365 -15.952 1.00 89.12 110 MET A CA 1
ATOM 898 C C . MET A 1 110 ? 14.378 -2.561 -14.999 1.00 89.12 110 MET A C 1
ATOM 900 O O . MET A 1 110 ? 13.393 -2.795 -14.298 1.00 89.12 110 MET A O 1
ATOM 904 N N . CYS A 1 111 ? 15.481 -3.312 -14.933 1.00 89.38 111 CYS A N 1
ATOM 905 C CA . CYS A 1 111 ? 15.613 -4.394 -13.959 1.00 89.38 111 CYS A CA 1
ATOM 906 C C . CYS A 1 111 ? 15.688 -3.836 -12.533 1.00 89.38 111 CYS A C 1
ATOM 908 O O . CYS A 1 111 ? 15.025 -4.372 -11.644 1.00 89.38 111 CYS A O 1
ATOM 910 N N . VAL A 1 112 ? 16.451 -2.756 -12.339 1.00 89.69 112 VAL A N 1
ATOM 911 C CA . VAL A 1 112 ? 16.579 -2.056 -11.051 1.00 89.69 112 VAL A CA 1
ATOM 912 C C . VAL A 1 112 ? 15.282 -1.330 -10.706 1.00 89.69 112 VAL A C 1
ATOM 914 O O . VAL A 1 112 ? 14.736 -1.567 -9.633 1.00 89.69 112 VAL A O 1
ATOM 917 N N . ALA A 1 113 ? 14.711 -0.566 -11.643 1.00 88.75 113 ALA A N 1
ATOM 918 C CA . ALA A 1 113 ? 13.456 0.160 -11.429 1.00 88.75 113 ALA A CA 1
ATOM 919 C C . ALA A 1 113 ? 12.312 -0.754 -10.947 1.00 88.75 113 ALA A C 1
ATOM 921 O O . ALA A 1 113 ? 11.548 -0.408 -10.049 1.00 88.75 113 ALA A O 1
ATOM 922 N N . ILE A 1 114 ? 12.202 -1.967 -11.504 1.00 86.06 114 ILE A N 1
ATOM 923 C CA . ILE A 1 114 ? 11.188 -2.937 -11.069 1.00 86.06 114 ILE A CA 1
ATOM 924 C C . ILE A 1 114 ? 11.492 -3.518 -9.687 1.00 86.06 114 ILE A C 1
ATOM 926 O O . ILE A 1 114 ? 10.549 -3.800 -8.946 1.00 86.06 114 ILE A O 1
ATOM 930 N N . GLN A 1 115 ? 12.764 -3.720 -9.327 1.00 87.19 115 GLN A N 1
ATOM 931 C CA . GLN A 1 115 ? 13.125 -4.149 -7.969 1.00 87.19 115 GLN A CA 1
ATOM 932 C C . GLN A 1 115 ? 12.732 -3.087 -6.953 1.00 87.19 115 GLN A C 1
ATOM 934 O O . GLN A 1 115 ? 12.001 -3.399 -6.018 1.00 87.19 115 GLN A O 1
ATOM 939 N N . GLU A 1 116 ? 13.118 -1.837 -7.195 1.00 88.62 116 GLU A N 1
ATOM 940 C CA . GLU A 1 116 ? 12.777 -0.711 -6.327 1.00 88.62 116 GLU A CA 1
ATOM 941 C C . GLU A 1 116 ? 11.262 -0.564 -6.177 1.00 88.62 116 GLU A C 1
ATOM 943 O O . GLU A 1 116 ? 10.762 -0.541 -5.059 1.00 88.62 116 GLU A O 1
ATOM 948 N N . MET A 1 117 ? 10.504 -0.632 -7.276 1.00 86.62 117 MET A N 1
ATOM 949 C CA . MET A 1 117 ? 9.038 -0.609 -7.229 1.00 86.62 117 MET A CA 1
ATOM 950 C C . MET A 1 117 ? 8.436 -1.749 -6.385 1.00 86.62 117 MET A C 1
ATOM 952 O O . MET A 1 117 ? 7.418 -1.565 -5.711 1.00 86.62 117 MET A O 1
ATOM 956 N N . ILE A 1 118 ? 9.034 -2.946 -6.407 1.00 85.75 118 ILE A N 1
ATOM 957 C CA . ILE A 1 118 ? 8.599 -4.071 -5.564 1.00 85.75 118 ILE A CA 1
ATOM 958 C C . ILE A 1 118 ? 8.940 -3.807 -4.093 1.00 85.75 118 ILE A C 1
ATOM 960 O O . ILE A 1 118 ? 8.115 -4.085 -3.216 1.00 85.75 118 ILE A O 1
ATOM 964 N N . GLU A 1 119 ? 10.142 -3.315 -3.809 1.00 89.00 119 GLU A N 1
ATOM 965 C CA . GLU A 1 119 ? 10.593 -2.983 -2.458 1.00 89.00 119 GLU A CA 1
ATOM 966 C C . GLU A 1 119 ? 9.745 -1.862 -1.838 1.00 89.00 119 GLU A C 1
ATOM 968 O O . GLU A 1 119 ? 9.287 -2.018 -0.701 1.00 89.00 119 GLU A O 1
ATOM 973 N N . ASP A 1 120 ? 9.460 -0.806 -2.601 1.00 86.75 120 ASP A N 1
ATOM 974 C CA . ASP A 1 120 ? 8.588 0.306 -2.222 1.00 86.75 120 ASP A CA 1
ATOM 975 C C . ASP A 1 120 ? 7.189 -0.206 -1.886 1.00 86.75 120 ASP A C 1
ATOM 977 O O . ASP A 1 120 ? 6.701 0.001 -0.775 1.00 86.75 120 ASP A O 1
ATOM 981 N N . GLY A 1 121 ? 6.578 -0.991 -2.781 1.00 88.31 121 GLY A N 1
ATOM 982 C CA . GLY A 1 121 ? 5.255 -1.567 -2.534 1.00 88.31 121 GLY A CA 1
ATOM 983 C C . GLY A 1 121 ? 5.219 -2.486 -1.305 1.00 88.31 121 GLY A C 1
ATOM 984 O O . GLY A 1 121 ? 4.230 -2.524 -0.570 1.00 88.31 121 GLY A O 1
ATOM 985 N N . ARG A 1 122 ? 6.308 -3.214 -1.021 1.00 90.38 122 ARG A N 1
ATOM 986 C CA . ARG A 1 122 ? 6.438 -4.005 0.217 1.00 90.38 122 ARG A CA 1
ATOM 987 C C . ARG A 1 122 ? 6.568 -3.120 1.451 1.00 90.38 122 ARG A C 1
ATOM 989 O O . ARG A 1 122 ? 6.074 -3.508 2.510 1.00 90.38 122 ARG A O 1
ATOM 996 N N . ALA A 1 123 ? 7.287 -2.005 1.360 1.00 91.88 123 ALA A N 1
ATOM 997 C CA . ALA A 1 123 ? 7.467 -1.070 2.462 1.00 91.88 123 ALA A CA 1
ATOM 998 C C . ALA A 1 123 ? 6.158 -0.338 2.782 1.00 91.88 123 ALA A C 1
ATOM 1000 O O . ALA A 1 123 ? 5.743 -0.333 3.941 1.00 91.88 123 ALA A O 1
ATOM 1001 N N . GLU A 1 124 ? 5.473 0.175 1.760 1.00 91.75 124 GLU A N 1
ATOM 1002 C CA . GLU A 1 124 ? 4.143 0.782 1.865 1.00 91.75 124 GLU A CA 1
ATOM 1003 C C . GLU A 1 124 ? 3.150 -0.201 2.487 1.00 91.75 124 GLU A C 1
ATOM 1005 O O . GLU A 1 124 ? 2.576 0.096 3.532 1.00 91.75 124 GLU A O 1
ATOM 1010 N N . GLY A 1 125 ? 3.044 -1.424 1.954 1.00 93.94 125 GLY A N 1
ATOM 1011 C CA . GLY A 1 125 ? 2.131 -2.434 2.496 1.00 93.94 125 GLY A CA 1
ATOM 1012 C C . GLY A 1 125 ? 2.442 -2.840 3.944 1.00 93.94 125 GLY A C 1
ATOM 1013 O O . GLY A 1 125 ? 1.529 -3.103 4.726 1.00 93.94 125 GLY A O 1
ATOM 1014 N N . ARG A 1 126 ? 3.722 -2.864 4.344 1.00 95.00 126 ARG A N 1
ATOM 1015 C CA . ARG A 1 126 ? 4.116 -3.096 5.747 1.00 95.00 126 ARG A CA 1
ATOM 1016 C C . ARG A 1 126 ? 3.697 -1.944 6.657 1.00 95.00 126 ARG A C 1
ATOM 1018 O O . ARG A 1 126 ? 3.245 -2.202 7.772 1.00 95.00 126 ARG A O 1
ATOM 1025 N N . ASN A 1 127 ? 3.857 -0.706 6.200 1.00 93.38 127 ASN A N 1
ATOM 1026 C CA . ASN A 1 127 ? 3.480 0.480 6.963 1.00 93.38 127 ASN A CA 1
ATOM 1027 C C . ASN A 1 127 ? 1.958 0.584 7.099 1.00 93.38 127 ASN A C 1
ATOM 1029 O O . ASN A 1 127 ? 1.466 0.680 8.220 1.00 93.38 127 ASN A O 1
ATOM 1033 N N . GLU A 1 128 ? 1.221 0.465 5.992 1.00 93.19 128 GLU A N 1
ATOM 1034 C CA . GLU A 1 128 ? -0.246 0.447 5.992 1.00 93.19 128 GLU A CA 1
ATOM 1035 C C . GLU A 1 128 ? -0.779 -0.674 6.889 1.00 93.19 128 GLU A C 1
ATOM 1037 O O . GLU A 1 128 ? -1.587 -0.423 7.781 1.00 93.19 128 GLU A O 1
ATOM 1042 N N . GLY A 1 129 ? -0.260 -1.898 6.739 1.00 95.12 129 GLY A N 1
ATOM 1043 C CA . GLY A 1 129 ? -0.677 -3.037 7.556 1.00 95.12 129 GLY A CA 1
ATOM 1044 C C . GLY A 1 129 ? -0.404 -2.853 9.052 1.00 95.12 129 GLY A C 1
ATOM 1045 O O . GLY A 1 129 ? -1.214 -3.280 9.878 1.00 95.12 129 GLY A O 1
ATOM 1046 N N . ARG A 1 130 ? 0.704 -2.196 9.425 1.00 95.81 130 ARG A N 1
ATOM 1047 C CA . ARG A 1 130 ? 0.997 -1.866 10.827 1.00 95.81 130 ARG A CA 1
ATOM 1048 C C . ARG A 1 130 ? -0.001 -0.847 11.369 1.00 95.81 130 ARG A C 1
ATOM 1050 O O . ARG A 1 130 ? -0.614 -1.115 12.398 1.00 95.81 130 ARG A O 1
ATOM 1057 N N . SER A 1 131 ? -0.201 0.266 10.666 1.00 92.94 131 SER A N 1
ATOM 1058 C CA . SER A 1 131 ? -1.129 1.320 11.090 1.00 92.94 131 SER A CA 1
ATOM 1059 C C . SER A 1 131 ? -2.573 0.816 11.173 1.00 92.94 131 SER A C 1
ATOM 1061 O O . SER A 1 131 ? -3.264 1.069 12.159 1.00 92.94 131 SER A O 1
ATOM 1063 N N . GLU A 1 132 ? -3.034 0.039 10.189 1.00 94.50 132 GLU A N 1
ATOM 1064 C CA . GLU A 1 132 ? -4.353 -0.595 10.250 1.00 94.50 132 GLU A CA 1
ATOM 1065 C C . GLU A 1 132 ? -4.458 -1.576 11.425 1.00 94.50 132 GLU A C 1
ATOM 1067 O O . GLU A 1 132 ? -5.480 -1.611 12.112 1.00 94.50 132 GLU A O 1
ATOM 1072 N N . GLY A 1 133 ? -3.408 -2.362 11.679 1.00 96.19 133 GLY A N 1
ATOM 1073 C CA . GLY A 1 133 ? -3.344 -3.305 12.794 1.00 96.19 133 GLY A CA 1
ATOM 1074 C C . GLY A 1 133 ? -3.444 -2.628 14.163 1.00 96.19 133 GLY A C 1
ATOM 1075 O O . GLY A 1 133 ? -4.202 -3.095 15.016 1.00 96.19 133 GLY A O 1
ATOM 1076 N N . GLU A 1 134 ? -2.738 -1.515 14.358 1.00 95.81 134 GLU A N 1
ATOM 1077 C CA . GLU A 1 134 ? -2.788 -0.699 15.579 1.00 95.81 134 GLU A CA 1
ATOM 1078 C C . GLU A 1 134 ? -4.203 -0.163 15.826 1.00 95.81 134 GLU A C 1
ATOM 1080 O O . GLU A 1 134 ? -4.775 -0.385 16.896 1.00 95.81 134 GLU A O 1
ATOM 1085 N N . VAL A 1 135 ? -4.838 0.427 14.807 1.00 95.62 135 VAL A N 1
ATOM 1086 C CA . VAL A 1 135 ? -6.210 0.942 14.938 1.00 95.62 135 VAL A CA 1
ATOM 1087 C C . VAL A 1 135 ? -7.223 -0.185 15.154 1.00 95.62 135 VAL A C 1
ATOM 1089 O O . VAL A 1 135 ? -8.109 -0.059 16.002 1.00 95.62 135 VAL A O 1
ATOM 1092 N N . ARG A 1 136 ? -7.095 -1.325 14.457 1.00 96.12 136 ARG A N 1
ATOM 1093 C CA . ARG A 1 136 ? -7.935 -2.513 14.710 1.00 96.12 136 ARG A CA 1
ATOM 1094 C C . ARG A 1 136 ? -7.813 -2.975 16.151 1.00 96.12 136 ARG A C 1
ATOM 1096 O O . ARG A 1 136 ? -8.827 -3.293 16.778 1.00 96.12 136 ARG A O 1
ATOM 1103 N N . LYS A 1 137 ? -6.587 -3.014 16.676 1.00 97.38 137 LYS A N 1
ATOM 1104 C CA . LYS A 1 137 ? -6.337 -3.442 18.048 1.00 97.38 137 LYS A CA 1
ATOM 1105 C C . LYS A 1 137 ? -6.974 -2.493 19.051 1.00 97.38 137 LYS A C 1
ATOM 1107 O O . LYS A 1 137 ? -7.607 -2.958 20.002 1.00 97.38 137 LYS A O 1
ATOM 1112 N N . LEU A 1 138 ? -6.858 -1.193 18.802 1.00 97.81 138 LEU A N 1
ATOM 1113 C CA . LEU A 1 138 ? -7.461 -0.177 19.644 1.00 97.81 138 LEU A CA 1
ATOM 1114 C C . LEU A 1 138 ? -8.991 -0.291 19.650 1.00 97.81 138 LEU A C 1
ATOM 1116 O O . LEU A 1 138 ? -9.594 -0.391 20.716 1.00 97.81 138 LEU A O 1
ATOM 1120 N N . ILE A 1 139 ? -9.620 -0.410 18.475 1.00 97.44 139 ILE A N 1
ATOM 1121 C CA . ILE A 1 139 ? -11.071 -0.628 18.343 1.00 97.44 139 ILE A CA 1
ATOM 1122 C C . ILE A 1 139 ? -11.514 -1.880 19.111 1.00 97.44 139 ILE A C 1
ATOM 1124 O O . ILE A 1 139 ? -12.508 -1.841 19.842 1.00 97.44 139 ILE A O 1
ATOM 1128 N N . GLU A 1 140 ? -10.779 -2.988 18.982 1.00 97.31 140 GLU A N 1
ATOM 1129 C CA . GLU A 1 140 ? -11.058 -4.230 19.706 1.00 97.31 140 GLU A CA 1
ATOM 1130 C C . GLU A 1 140 ? -11.046 -4.008 21.229 1.00 97.31 140 GLU A C 1
ATOM 1132 O O . GLU A 1 140 ? -11.960 -4.447 21.939 1.00 97.31 140 GLU A O 1
ATOM 1137 N N . GLN A 1 141 ? -10.024 -3.319 21.743 1.00 97.88 141 GLN A N 1
ATOM 1138 C CA . GLN A 1 141 ? -9.890 -3.011 23.166 1.00 97.88 141 GLN A CA 1
ATOM 1139 C C . GLN A 1 141 ? -10.994 -2.068 23.655 1.00 97.88 141 GLN A C 1
ATOM 1141 O O . GLN A 1 141 ? -11.607 -2.348 24.691 1.00 97.88 141 GLN A O 1
ATOM 1146 N N . THR A 1 142 ? -11.313 -1.017 22.898 1.00 97.62 142 THR A N 1
ATOM 1147 C CA . THR A 1 142 ? -12.420 -0.099 23.192 1.00 97.62 142 THR A CA 1
ATOM 1148 C C . THR A 1 142 ? -13.745 -0.854 23.269 1.00 97.62 142 THR A C 1
ATOM 1150 O O . THR A 1 142 ? -14.453 -0.737 24.268 1.00 97.62 142 THR A O 1
ATOM 1153 N N . CYS A 1 143 ? -14.060 -1.718 22.298 1.00 96.88 143 CYS A N 1
ATOM 1154 C CA . CYS A 1 143 ? -15.290 -2.521 22.312 1.00 96.88 143 CYS A CA 1
ATOM 1155 C C . CYS A 1 143 ? -15.350 -3.470 23.522 1.00 96.88 143 CYS A C 1
ATOM 1157 O O . CYS A 1 143 ? -16.383 -3.577 24.188 1.00 96.88 143 CYS A O 1
ATOM 1159 N N . LYS A 1 144 ? -14.233 -4.131 23.867 1.00 96.50 144 LYS A N 1
ATOM 1160 C CA . LYS A 1 144 ? -14.135 -4.987 25.065 1.00 96.50 144 LYS A CA 1
ATOM 1161 C C . LYS A 1 144 ? -14.419 -4.215 26.356 1.00 96.50 144 LYS A C 1
ATOM 1163 O O . LYS A 1 144 ? -15.061 -4.761 27.253 1.00 96.50 144 LYS A O 1
ATOM 1168 N N . LYS A 1 145 ? -13.955 -2.968 26.459 1.00 96.88 145 LYS A N 1
ATOM 1169 C CA . LYS A 1 145 ? -14.189 -2.098 27.619 1.00 96.88 145 LYS A CA 1
ATOM 1170 C C . LYS A 1 145 ? -15.608 -1.509 27.639 1.00 96.88 145 LYS A C 1
ATOM 1172 O O . LYS A 1 145 ? -16.233 -1.483 28.697 1.00 96.88 145 LYS A O 1
ATOM 1177 N N . LEU A 1 146 ? -16.180 -1.172 26.481 1.00 96.00 146 LEU A N 1
ATOM 1178 C CA . LEU A 1 146 ? -17.587 -0.764 26.351 1.00 96.00 146 LEU A CA 1
ATOM 1179 C C . LEU A 1 146 ? -18.557 -1.866 26.795 1.00 96.00 146 LEU A C 1
ATOM 1181 O O . LEU A 1 146 ? -19.525 -1.586 27.499 1.00 96.00 146 LEU A O 1
ATOM 1185 N N . ARG A 1 147 ? -18.279 -3.138 26.470 1.00 94.62 147 ARG A N 1
ATOM 1186 C CA . ARG A 1 147 ? -19.064 -4.281 26.986 1.00 94.62 147 ARG A CA 1
ATOM 1187 C C . ARG A 1 147 ? -19.056 -4.360 28.518 1.00 94.62 147 ARG A C 1
ATOM 1189 O O . ARG A 1 147 ? -20.025 -4.823 29.111 1.00 94.62 147 ARG A O 1
ATOM 1196 N N . LYS A 1 148 ? -17.995 -3.866 29.163 1.00 95.06 148 LYS A N 1
ATOM 1197 C CA . LYS A 1 148 ? -17.875 -3.739 30.627 1.00 95.06 148 LYS A CA 1
ATOM 1198 C C . LYS A 1 148 ? -18.483 -2.438 31.172 1.00 95.06 148 LYS A C 1
ATOM 1200 O O . LYS A 1 148 ? -18.278 -2.128 32.340 1.00 95.06 148 LYS A O 1
ATOM 1205 N N . ARG A 1 149 ? -19.233 -1.693 30.347 1.00 94.50 149 ARG A N 1
ATOM 1206 C CA . ARG A 1 149 ? -19.900 -0.423 30.688 1.00 94.50 149 ARG A CA 1
ATOM 1207 C C . ARG A 1 149 ? -18.940 0.680 31.153 1.00 94.50 149 ARG A C 1
ATOM 1209 O O . ARG A 1 149 ? -19.328 1.536 31.941 1.00 94.50 149 ARG A O 1
ATOM 1216 N N . GLN A 1 150 ? -17.694 0.658 30.680 1.00 95.56 150 GLN A N 1
ATOM 1217 C CA . GLN A 1 150 ? -16.730 1.726 30.957 1.00 95.56 150 GLN A CA 1
ATOM 1218 C C . GLN A 1 150 ? -17.027 2.954 30.084 1.00 95.56 150 GLN A C 1
ATOM 1220 O O . GLN A 1 150 ? -17.464 2.800 28.941 1.00 95.56 150 GLN A O 1
ATOM 1225 N N . THR A 1 151 ? -16.797 4.158 30.618 1.00 95.25 151 THR A N 1
ATOM 1226 C CA . THR A 1 151 ? -16.967 5.413 29.867 1.00 95.25 151 THR A CA 1
ATOM 1227 C C . THR A 1 151 ? -15.782 5.664 28.938 1.00 95.25 151 THR A C 1
ATOM 1229 O O . THR A 1 151 ? -14.712 5.079 29.111 1.00 95.25 151 THR A O 1
ATOM 1232 N N . SER A 1 152 ? -15.966 6.545 27.958 1.00 94.25 152 SER A N 1
ATOM 1233 C CA . SER A 1 152 ? -14.923 7.010 27.037 1.00 94.25 152 SER A CA 1
ATOM 1234 C C . SER A 1 152 ? -13.671 7.504 27.758 1.00 94.25 152 SER A C 1
ATOM 1236 O O . SER A 1 152 ? -12.570 7.136 27.367 1.00 94.25 152 SER A O 1
ATOM 1238 N N . GLU A 1 153 ? -13.836 8.265 28.839 1.00 96.00 153 GLU A N 1
ATOM 1239 C CA . GLU A 1 153 ? -12.738 8.860 29.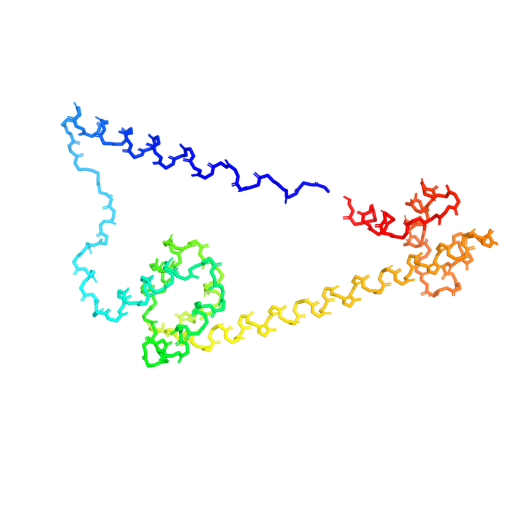610 1.00 96.00 153 GLU A CA 1
ATOM 1240 C C . GLU A 1 153 ? -11.940 7.769 30.327 1.00 96.00 153 GLU A C 1
ATOM 1242 O O . GLU A 1 153 ? -10.726 7.687 30.191 1.00 96.00 153 GLU A O 1
ATOM 1247 N N . THR A 1 154 ? -12.634 6.839 30.994 1.00 97.25 154 THR A N 1
ATOM 1248 C CA . THR A 1 154 ? -11.976 5.699 31.657 1.00 97.25 154 THR A CA 1
ATOM 1249 C C . THR A 1 154 ? -11.273 4.784 30.650 1.00 97.25 154 THR A C 1
ATOM 1251 O O . THR A 1 154 ? -10.263 4.158 30.968 1.00 97.25 154 THR A O 1
ATOM 1254 N N . ILE A 1 155 ? -11.822 4.647 29.439 1.00 97.62 155 ILE A N 1
ATOM 1255 C CA . ILE A 1 155 ? -11.202 3.862 28.370 1.00 97.62 155 ILE A CA 1
ATOM 1256 C C . ILE A 1 155 ? -9.926 4.539 27.878 1.00 97.62 155 ILE A C 1
ATOM 1258 O O . ILE A 1 155 ? -8.930 3.838 27.731 1.00 97.62 155 ILE A O 1
ATOM 1262 N N . ALA A 1 156 ? -9.969 5.851 27.641 1.00 97.81 156 ALA A N 1
ATOM 1263 C CA . ALA A 1 156 ? -8.833 6.645 27.189 1.00 97.81 156 ALA A CA 1
ATOM 1264 C C . ALA A 1 156 ? -7.675 6.590 28.181 1.00 97.81 156 ALA A C 1
ATOM 1266 O O . ALA A 1 156 ? -6.585 6.169 27.804 1.00 97.81 156 ALA A O 1
ATOM 1267 N N . ASP A 1 157 ? -7.948 6.843 29.462 1.00 97.69 157 ASP A N 1
ATOM 1268 C CA . ASP A 1 157 ? -6.939 6.735 30.518 1.00 97.69 157 ASP A CA 1
ATOM 1269 C C . ASP A 1 157 ? -6.336 5.324 30.576 1.00 97.69 157 ASP A C 1
ATOM 1271 O O . ASP A 1 157 ? -5.125 5.146 30.657 1.00 97.69 157 ASP A O 1
ATOM 1275 N N . ALA A 1 158 ? -7.177 4.289 30.493 1.00 97.19 158 ALA A N 1
ATOM 1276 C CA . ALA A 1 158 ? -6.732 2.902 30.607 1.00 97.19 158 ALA A CA 1
ATOM 1277 C C . ALA A 1 158 ? -6.071 2.332 29.340 1.00 97.19 158 ALA A C 1
ATOM 1279 O O . ALA A 1 158 ? -5.651 1.171 29.370 1.00 97.19 158 ALA A O 1
ATOM 1280 N N . LEU A 1 159 ? -6.089 3.063 28.226 1.00 97.06 159 LEU A N 1
ATOM 1281 C CA . LEU A 1 159 ? -5.384 2.722 26.987 1.00 97.06 159 LEU A CA 1
ATOM 1282 C C . LEU A 1 159 ? -4.236 3.695 26.698 1.00 97.06 159 LEU A C 1
ATOM 1284 O O . LEU A 1 159 ? -3.518 3.461 25.736 1.00 97.06 159 LEU A O 1
ATOM 1288 N N . GLU A 1 160 ? -4.044 4.712 27.546 1.00 97.06 160 GLU A N 1
ATOM 1289 C CA . GLU A 1 160 ? -3.068 5.792 27.361 1.00 97.06 160 GLU A CA 1
ATOM 1290 C C . GLU A 1 160 ? -3.252 6.521 26.016 1.00 97.06 160 GLU A C 1
ATOM 1292 O O . GLU A 1 160 ? -2.294 6.871 25.333 1.00 97.06 160 GLU A O 1
ATOM 1297 N N . GLU A 1 161 ? -4.513 6.752 25.644 1.00 97.12 161 GLU A N 1
ATOM 1298 C CA . GLU A 1 161 ? -4.917 7.345 24.364 1.00 97.12 161 GLU A CA 1
ATOM 1299 C C . GLU A 1 161 ? -5.620 8.690 24.554 1.00 97.12 161 GLU A C 1
ATOM 1301 O O . GLU A 1 161 ? -6.167 8.987 25.617 1.00 97.12 161 GLU A O 1
ATOM 1306 N N . ASP A 1 162 ? -5.671 9.494 23.491 1.00 96.94 162 ASP A N 1
ATOM 1307 C CA . ASP A 1 162 ? -6.414 10.755 23.497 1.00 96.94 162 ASP A CA 1
ATOM 1308 C C . ASP A 1 162 ? -7.928 10.512 23.722 1.00 96.94 162 ASP A C 1
ATOM 1310 O O . ASP A 1 162 ? -8.566 9.789 22.940 1.00 96.94 162 ASP A O 1
ATOM 1314 N N . PRO A 1 163 ? -8.552 11.139 24.744 1.00 95.38 163 PRO A N 1
ATOM 1315 C CA . PRO A 1 163 ? -9.986 11.022 24.992 1.00 95.38 163 PRO A CA 1
ATOM 1316 C C . PRO A 1 163 ? -10.857 11.385 23.787 1.00 95.38 163 PRO A C 1
ATOM 1318 O O . PRO A 1 163 ? -11.882 10.735 23.557 1.00 95.38 163 PRO A O 1
ATOM 1321 N N . ALA A 1 164 ? -10.461 12.381 22.986 1.00 96.69 164 ALA A N 1
ATOM 1322 C CA . ALA A 1 164 ? -11.229 12.762 21.801 1.00 96.69 164 ALA A CA 1
ATOM 1323 C C . ALA A 1 164 ? -11.173 11.670 20.719 1.00 96.69 164 ALA A C 1
ATOM 1325 O O . ALA A 1 164 ? -12.194 11.352 20.094 1.00 96.69 164 ALA A O 1
ATOM 1326 N N . TYR A 1 165 ? -10.011 11.039 20.546 1.00 96.44 165 TYR A N 1
ATOM 1327 C CA . TYR A 1 165 ? -9.843 9.920 19.629 1.00 96.44 165 TYR A CA 1
ATOM 1328 C C . TYR A 1 165 ? -10.660 8.694 20.057 1.00 96.44 165 TYR A C 1
ATOM 1330 O O . TYR A 1 165 ? -11.447 8.171 19.261 1.00 96.44 165 TYR A O 1
ATOM 1338 N N . ILE A 1 166 ? -10.600 8.293 21.330 1.00 97.81 166 ILE A N 1
ATOM 1339 C CA . ILE A 1 166 ? -11.443 7.206 21.858 1.00 97.81 166 ILE A CA 1
ATOM 1340 C C . ILE A 1 166 ? -12.929 7.517 21.686 1.00 97.81 166 ILE A C 1
ATOM 1342 O O . ILE A 1 166 ? -13.689 6.649 21.253 1.00 97.81 166 ILE A O 1
ATOM 1346 N N . GLN A 1 167 ? -13.357 8.752 21.955 1.00 97.19 167 GLN A N 1
ATOM 1347 C CA . GLN A 1 167 ? -14.750 9.154 21.774 1.00 97.19 167 GLN A CA 1
ATOM 1348 C C . GLN A 1 167 ? -15.217 8.986 20.321 1.00 97.19 167 GLN A C 1
ATOM 1350 O O . GLN A 1 167 ? -16.356 8.574 20.073 1.00 97.19 167 GLN A O 1
ATOM 1355 N N . SER A 1 168 ? -14.341 9.255 19.349 1.00 96.50 168 SER A N 1
ATOM 1356 C CA . SER A 1 168 ? -14.643 9.039 17.932 1.00 96.50 168 SER A CA 1
ATOM 1357 C C . SER A 1 168 ? -14.875 7.554 17.611 1.00 96.50 168 SER A C 1
ATOM 1359 O O . SER A 1 168 ? -15.854 7.220 16.936 1.00 96.50 168 SER A O 1
ATOM 1361 N N . ILE A 1 169 ? -14.068 6.654 18.187 1.00 96.88 169 ILE A N 1
ATOM 1362 C CA . ILE A 1 169 ? -14.237 5.199 18.062 1.00 96.88 169 ILE A CA 1
ATOM 1363 C C . ILE A 1 169 ? -15.544 4.756 18.725 1.00 96.88 169 ILE A C 1
ATOM 1365 O O . ILE A 1 169 ? -16.337 4.044 18.107 1.00 96.88 169 ILE A O 1
ATOM 1369 N N . VAL A 1 170 ? -15.808 5.206 19.956 1.00 96.81 170 VAL A N 1
ATOM 1370 C CA . VAL A 1 170 ? -17.024 4.873 20.716 1.00 96.81 170 VAL A CA 1
ATOM 1371 C C . VAL A 1 170 ? -18.279 5.269 19.935 1.00 96.81 170 VAL A C 1
ATOM 1373 O O . VAL A 1 170 ? -19.205 4.466 19.815 1.00 96.81 170 VAL A O 1
ATOM 1376 N N . LYS A 1 171 ? -18.296 6.464 19.334 1.00 96.44 171 LYS A N 1
ATOM 1377 C CA . LYS A 1 171 ? -19.415 6.958 18.516 1.00 96.44 171 LYS A CA 1
ATOM 1378 C C . LYS A 1 171 ? -19.732 6.042 17.331 1.00 96.44 171 LYS A C 1
ATOM 1380 O O . LYS A 1 171 ? -20.900 5.876 16.973 1.00 96.44 171 LYS A O 1
ATOM 1385 N N . VAL A 1 172 ? -18.713 5.463 16.694 1.00 96.75 172 VAL A N 1
ATOM 1386 C CA . VAL A 1 172 ? -18.911 4.491 15.608 1.00 96.75 172 VAL A CA 1
ATOM 1387 C C . VAL A 1 172 ? -19.339 3.139 16.180 1.00 96.75 172 VAL A C 1
ATOM 1389 O O . VAL A 1 172 ? -20.317 2.566 15.704 1.00 96.75 172 VAL A O 1
ATOM 1392 N N . ALA A 1 173 ? -18.665 2.665 17.230 1.00 96.06 173 ALA A N 1
ATOM 1393 C CA . ALA A 1 173 ? -18.906 1.367 17.856 1.00 96.06 173 ALA A CA 1
ATOM 1394 C C . ALA A 1 173 ? -20.331 1.214 18.408 1.00 96.06 173 ALA A C 1
ATOM 1396 O O . ALA A 1 173 ? -20.940 0.159 18.246 1.00 96.06 173 ALA A O 1
ATOM 1397 N N . GLN A 1 174 ? -20.903 2.271 18.993 1.00 94.62 174 GLN A N 1
ATOM 1398 C CA . GLN A 1 174 ? -22.263 2.266 19.546 1.00 94.62 174 GLN A CA 1
ATOM 1399 C C . GLN A 1 174 ? -23.343 1.892 18.521 1.00 94.62 174 GLN A C 1
ATOM 1401 O O . GLN A 1 174 ? -24.364 1.323 18.898 1.00 94.62 174 GLN A O 1
ATOM 1406 N N . LYS A 1 175 ? -23.113 2.144 17.224 1.00 94.94 175 LYS A N 1
ATOM 1407 C CA . LYS A 1 175 ? -24.047 1.764 16.147 1.00 94.94 175 LYS A CA 1
ATOM 1408 C C . LYS A 1 175 ? -24.170 0.250 15.959 1.00 94.94 175 LYS A C 1
ATOM 1410 O O . LYS A 1 175 ? -25.124 -0.201 15.336 1.00 94.94 175 LYS A O 1
ATOM 1415 N N . TYR A 1 176 ? -23.201 -0.506 16.468 1.00 94.94 176 TYR A N 1
ATOM 1416 C CA . TYR A 1 176 ? -23.094 -1.957 16.326 1.00 94.94 176 TYR A CA 1
ATOM 1417 C C . TYR A 1 176 ? -23.233 -2.681 17.670 1.00 94.94 176 TYR A C 1
ATOM 1419 O O . TYR A 1 176 ? -22.945 -3.871 17.760 1.00 94.94 176 TYR A O 1
ATOM 1427 N N . ALA A 1 177 ? -23.653 -1.983 18.728 1.00 91.50 177 ALA A N 1
ATOM 1428 C CA . ALA A 1 177 ? -23.962 -2.610 20.005 1.00 91.50 177 ALA A CA 1
ATOM 1429 C C . ALA A 1 177 ? -25.189 -3.545 19.879 1.00 91.50 177 ALA A C 1
ATOM 1431 O O . ALA A 1 177 ? -26.088 -3.257 19.088 1.00 91.50 177 ALA A O 1
ATOM 1432 N N . PRO A 1 178 ? -25.275 -4.628 20.676 1.00 89.31 178 PRO A N 1
ATOM 1433 C CA . PRO A 1 178 ? -24.319 -5.061 21.704 1.00 89.31 178 PRO A CA 1
ATOM 1434 C C . PRO A 1 178 ? -23.176 -5.949 21.179 1.00 89.31 178 PRO A C 1
ATOM 1436 O O . PRO A 1 178 ? -22.212 -6.195 21.910 1.00 89.31 178 PRO A O 1
ATOM 1439 N N . ASP A 1 179 ? -23.265 -6.422 19.937 1.00 90.25 179 ASP A N 1
ATOM 1440 C CA . ASP A 1 179 ? -22.353 -7.440 19.407 1.00 90.25 179 ASP A CA 1
ATOM 1441 C C . ASP A 1 179 ? -20.987 -6.857 19.016 1.00 90.25 179 ASP A C 1
ATOM 1443 O O . ASP A 1 179 ? -19.967 -7.533 19.155 1.00 90.25 179 ASP A O 1
ATOM 1447 N N . TYR A 1 180 ? -20.940 -5.570 18.661 1.00 92.12 180 TYR A N 1
ATOM 1448 C CA . TYR A 1 180 ? -19.752 -4.809 18.263 1.00 92.12 180 TYR A CA 1
ATOM 1449 C C . TYR A 1 180 ? -18.930 -5.520 17.177 1.00 92.12 180 TYR A C 1
ATOM 1451 O O . TYR A 1 180 ? -17.810 -5.973 17.425 1.00 92.12 180 TYR A O 1
ATOM 1459 N N . ASP A 1 181 ? -19.490 -5.612 15.970 1.00 94.94 181 ASP A N 1
ATOM 1460 C CA . ASP A 1 181 ? -18.804 -6.163 14.796 1.00 94.94 181 ASP A CA 1
ATOM 1461 C C . ASP A 1 181 ? -17.556 -5.330 14.446 1.00 94.94 181 ASP A C 1
ATOM 1463 O O . ASP A 1 181 ? -17.651 -4.192 13.978 1.00 94.94 181 ASP A O 1
ATOM 1467 N N . LEU A 1 182 ? -16.372 -5.898 14.691 1.00 94.19 182 LEU A N 1
ATOM 1468 C CA . LEU A 1 182 ? -15.096 -5.195 14.544 1.00 94.19 182 LEU A CA 1
ATOM 1469 C C . LEU A 1 182 ? -14.796 -4.810 13.095 1.00 94.19 182 LEU A C 1
ATOM 1471 O O . LEU A 1 182 ? -14.229 -3.742 12.865 1.00 94.19 182 LEU A O 1
ATOM 1475 N N . ASP A 1 183 ? -15.174 -5.643 12.125 1.00 93.75 183 ASP A N 1
ATOM 1476 C CA . ASP A 1 183 ? -14.900 -5.371 10.716 1.00 93.75 183 ASP A CA 1
ATOM 1477 C C . ASP A 1 183 ? -15.779 -4.234 10.205 1.00 93.75 183 ASP A C 1
ATOM 1479 O O . ASP A 1 183 ? -15.292 -3.336 9.513 1.00 93.75 183 ASP A O 1
ATOM 1483 N N . LEU A 1 184 ? -17.055 -4.211 10.593 1.00 94.81 184 LEU A N 1
ATOM 1484 C CA . LEU A 1 184 ? -17.945 -3.103 10.263 1.00 94.81 184 LEU A CA 1
ATOM 1485 C C . LEU A 1 184 ? -17.532 -1.815 10.976 1.00 94.81 184 LEU A C 1
ATOM 1487 O O . LEU A 1 184 ? -17.551 -0.755 10.347 1.00 94.81 184 LEU A O 1
ATOM 1491 N N . ILE A 1 185 ? -17.124 -1.875 12.246 1.00 96.06 185 ILE A N 1
ATOM 1492 C CA . ILE A 1 185 ? -16.653 -0.690 12.976 1.00 96.06 185 ILE A CA 1
ATOM 1493 C C . ILE A 1 185 ? -15.395 -0.132 12.313 1.00 96.06 185 ILE A C 1
ATOM 1495 O O . ILE A 1 185 ? -15.382 1.044 11.960 1.00 96.06 185 ILE A O 1
ATOM 1499 N N . PHE A 1 186 ? -14.385 -0.971 12.062 1.00 94.81 186 PHE A N 1
ATOM 1500 C CA . PHE A 1 186 ? -13.155 -0.569 11.380 1.00 94.81 186 PHE A CA 1
ATOM 1501 C C . PHE A 1 186 ? -13.458 0.057 10.012 1.00 94.81 186 PHE A C 1
ATOM 1503 O O . PHE A 1 186 ? -13.053 1.182 9.735 1.00 94.81 186 PHE A O 1
ATOM 1510 N N . GLN A 1 187 ? -14.271 -0.602 9.181 1.00 93.69 187 GLN A N 1
ATOM 1511 C CA . GLN A 1 187 ? -14.634 -0.072 7.865 1.00 93.69 187 GLN A CA 1
ATOM 1512 C C . GLN A 1 187 ? -15.393 1.256 7.917 1.00 93.69 187 GLN A C 1
ATOM 1514 O O . GLN A 1 187 ? -15.337 2.005 6.946 1.00 93.69 187 GLN A O 1
ATOM 1519 N N . ASN A 1 188 ? -16.173 1.529 8.966 1.00 93.75 188 ASN A N 1
ATOM 1520 C CA . ASN A 1 188 ? -16.925 2.782 9.092 1.00 93.75 188 ASN A CA 1
ATOM 1521 C C . ASN A 1 188 ? -16.178 3.856 9.885 1.00 93.75 188 ASN A C 1
ATOM 1523 O O . ASN A 1 188 ? -16.606 5.004 9.860 1.00 93.75 188 ASN A O 1
ATOM 1527 N N . PHE A 1 189 ? -15.077 3.504 10.545 1.00 92.50 189 PHE A N 1
ATOM 1528 C CA . PHE A 1 189 ? -14.190 4.453 11.201 1.00 92.50 189 PHE A CA 1
ATOM 1529 C C . PHE A 1 189 ? -13.353 5.249 10.187 1.00 92.50 189 PHE A C 1
ATOM 1531 O O . PHE A 1 189 ? -13.196 6.453 10.337 1.00 92.50 189 PHE A O 1
ATOM 1538 N N . PHE A 1 190 ? -12.899 4.599 9.109 1.00 83.50 190 PHE A N 1
ATOM 1539 C CA . PHE A 1 190 ? -12.123 5.224 8.024 1.00 83.50 190 PHE A CA 1
ATOM 1540 C C . PHE A 1 190 ? -12.971 5.764 6.852 1.00 83.50 190 PHE A C 1
ATOM 1542 O O . PHE A 1 190 ? -12.423 6.110 5.804 1.00 83.50 190 PHE A O 1
ATOM 1549 N N . LYS A 1 191 ? -14.306 5.773 6.963 1.00 74.88 191 LYS A N 1
ATOM 1550 C CA . LYS A 1 191 ? -15.215 6.265 5.908 1.00 74.88 191 LYS A CA 1
ATOM 1551 C C . LYS A 1 191 ? -15.610 7.711 6.123 1.00 74.88 191 LYS A C 1
ATOM 1553 O O . LYS A 1 191 ? -15.747 8.384 5.077 1.00 74.88 191 LYS A O 1
#

Sequence (191 aa):
MRKKVAFRNIFLIIEVTTVSLISYNTEKGGTYVQNRHRKAKDLVGNSDDLKCVFGFIKYQKDKQALRDFIYKNEKLFSNVPVETCQAIQEVTHLSEIEKYIEKEQEGVNMCVAIQEMIEDGRAEGRNEGRSEGEVRKLIEQTCKKLRKRQTSETIADALEEDPAYIQSIVKVAQKYAPDYDLDLIFQNFFK

Radius of gyration: 26.72 Å; chains: 1; bounding box: 45×35×79 Å